Protein AF-A0A8J2JC62-F1 (afdb_monomer_lite)

Organism: NCBI:txid39272

pLDDT: mean 70.76, std 18.31, range [24.42, 96.38]

Secondary structure (DSSP, 8-state):
------HHHHHHHHHHHT--TTT--SS--TTS--SHHHHHHHHHTTHHHHTT---EE--EEEE-TTS-EEEETT-EEEEEEEE-TT---EEEEEEEEP-S---PPPEEE-HHHHHHH-GGGTT--PPPEEEEPP-----GGGHHHH--SEEE---TTS-EEEEETTEEEEE-----TTS-------EE--HHHHHHHHHHHHHHHHHHHHHHHHHHHHHHHHT-------------

Structure (mmCIF, N/CA/C/O backbone):
data_AF-A0A8J2JC62-F1
#
_entry.id   AF-A0A8J2JC62-F1
#
loop_
_atom_site.group_PDB
_atom_site.id
_atom_site.type_symbol
_atom_site.label_atom_id
_atom_site.label_alt_id
_atom_site.label_comp_id
_atom_site.label_asym_id
_atom_site.label_entity_id
_atom_site.label_seq_id
_atom_site.pdbx_PDB_ins_code
_atom_site.Cartn_x
_atom_site.Cartn_y
_atom_site.Cartn_z
_atom_site.occupancy
_atom_site.B_iso_or_equiv
_atom_site.auth_seq_id
_atom_site.auth_comp_id
_atom_site.auth_asym_id
_atom_site.auth_atom_id
_atom_site.pdbx_PDB_model_num
ATOM 1 N N . MET A 1 1 ? 18.300 14.508 -14.659 1.00 24.42 1 MET A N 1
ATOM 2 C CA . MET A 1 1 ? 18.958 15.819 -14.830 1.00 24.42 1 MET A CA 1
ATOM 3 C C . MET A 1 1 ? 18.229 16.799 -13.920 1.00 24.42 1 MET A C 1
ATOM 5 O O . MET A 1 1 ? 17.088 17.132 -14.204 1.00 24.42 1 MET A O 1
ATOM 9 N N . LEU A 1 2 ? 18.794 17.143 -12.758 1.00 28.56 2 LEU A N 1
ATOM 10 C CA . LEU A 1 2 ? 18.226 18.191 -11.903 1.00 28.56 2 LEU A CA 1
ATOM 11 C C . LEU A 1 2 ? 18.422 19.510 -12.647 1.00 28.56 2 LEU A C 1
ATOM 13 O O . LEU A 1 2 ? 19.548 19.998 -12.728 1.00 28.56 2 LEU A O 1
ATOM 17 N N . ILE A 1 3 ? 17.355 20.040 -13.243 1.00 28.67 3 ILE A N 1
ATOM 18 C CA . ILE A 1 3 ? 17.378 21.384 -13.815 1.00 28.67 3 ILE A CA 1
ATOM 19 C C . ILE A 1 3 ? 17.596 22.322 -12.628 1.00 28.67 3 ILE A C 1
ATOM 21 O O . ILE A 1 3 ? 16.696 22.536 -11.813 1.00 28.67 3 ILE A O 1
ATOM 25 N N . LYS A 1 4 ? 18.829 22.810 -12.469 1.00 38.38 4 LYS A N 1
ATOM 26 C CA . LYS A 1 4 ? 19.158 23.850 -11.498 1.00 38.38 4 LYS A CA 1
ATOM 27 C C . LYS A 1 4 ? 18.534 25.143 -12.012 1.00 38.38 4 LYS A C 1
ATOM 29 O O . LYS A 1 4 ? 19.183 25.889 -12.733 1.00 38.38 4 LYS A O 1
ATOM 34 N N . LEU A 1 5 ? 17.266 25.365 -11.674 1.00 53.53 5 LEU A N 1
ATOM 35 C CA . LEU A 1 5 ? 16.629 26.665 -11.856 1.00 53.53 5 LEU A CA 1
ATOM 36 C C . LEU A 1 5 ? 17.461 27.702 -11.101 1.00 53.53 5 LEU A C 1
ATOM 38 O O . LEU A 1 5 ? 17.801 27.504 -9.928 1.00 53.53 5 LEU A O 1
ATOM 42 N N . THR A 1 6 ? 17.798 28.785 -11.784 1.00 63.19 6 THR A N 1
ATOM 43 C CA . THR A 1 6 ? 18.489 29.929 -11.189 1.00 63.19 6 THR A CA 1
ATOM 44 C C . THR A 1 6 ? 17.604 30.582 -10.122 1.00 63.19 6 THR A C 1
ATOM 46 O O . THR A 1 6 ? 16.386 30.383 -10.093 1.00 63.19 6 THR A O 1
ATOM 49 N N . SER A 1 7 ? 18.195 31.351 -9.204 1.00 54.38 7 SER A N 1
ATOM 50 C CA . SER A 1 7 ? 17.446 31.993 -8.111 1.00 54.38 7 SER A CA 1
ATOM 51 C C . SER A 1 7 ? 16.284 32.860 -8.615 1.00 54.38 7 SER A C 1
ATOM 53 O O . SER A 1 7 ? 15.208 32.837 -8.018 1.00 54.38 7 SER A O 1
ATOM 55 N N . ASP A 1 8 ? 16.454 33.528 -9.757 1.00 59.59 8 ASP A N 1
ATOM 56 C CA . ASP A 1 8 ? 15.428 34.385 -10.362 1.00 59.59 8 ASP A CA 1
ATOM 57 C C . ASP A 1 8 ? 14.288 33.581 -11.000 1.00 59.59 8 ASP A C 1
ATOM 59 O O . ASP A 1 8 ? 13.113 33.944 -10.892 1.00 59.59 8 ASP A O 1
ATOM 63 N N . GLU A 1 9 ? 14.601 32.439 -11.616 1.00 60.88 9 GLU A N 1
ATOM 64 C CA . GLU A 1 9 ? 13.597 31.514 -12.152 1.00 60.88 9 GLU A CA 1
ATOM 65 C C . GLU A 1 9 ? 12.807 30.833 -11.029 1.00 60.88 9 GLU A C 1
ATOM 67 O O . GLU A 1 9 ? 11.589 30.639 -11.141 1.00 60.88 9 GLU A O 1
ATOM 72 N N . ARG A 1 10 ? 13.476 30.521 -9.910 1.00 59.72 10 ARG A N 1
ATOM 73 C CA . ARG A 1 10 ? 12.822 30.021 -8.693 1.00 59.72 10 ARG A CA 1
ATOM 74 C C . ARG A 1 10 ? 11.892 31.081 -8.116 1.00 59.72 10 ARG A C 1
ATOM 76 O O . ARG A 1 10 ? 10.741 30.758 -7.833 1.00 59.72 10 ARG A O 1
ATOM 83 N N . TRP A 1 11 ? 12.334 32.336 -8.027 1.00 51.47 11 TRP A N 1
ATOM 84 C CA . TRP A 1 11 ? 11.512 33.447 -7.541 1.00 51.47 11 TRP A CA 1
ATOM 85 C C . TRP A 1 11 ? 10.260 33.649 -8.405 1.00 51.47 11 TRP A C 1
ATOM 87 O O . TRP A 1 11 ? 9.143 33.587 -7.891 1.00 51.47 11 TRP A O 1
ATOM 97 N N . LYS A 1 12 ? 10.411 33.744 -9.736 1.00 65.69 12 LYS A N 1
ATOM 98 C CA . LYS A 1 12 ? 9.274 33.840 -10.675 1.00 65.69 12 LYS A CA 1
ATOM 99 C C . LYS A 1 12 ? 8.285 32.682 -10.527 1.00 65.69 12 LYS A C 1
ATOM 101 O O . LYS A 1 12 ? 7.074 32.895 -10.558 1.00 65.69 12 LYS A O 1
ATOM 106 N N . THR A 1 13 ? 8.783 31.460 -10.348 1.00 57.59 13 THR A N 1
ATOM 107 C CA . THR A 1 13 ? 7.938 30.264 -10.215 1.00 57.59 13 THR A CA 1
ATOM 108 C C . THR A 1 13 ? 7.159 30.258 -8.899 1.00 57.59 13 THR A C 1
ATOM 110 O O . THR A 1 13 ? 5.964 29.957 -8.892 1.00 57.59 13 THR A O 1
ATOM 113 N N . VAL A 1 14 ? 7.816 30.623 -7.797 1.00 55.59 14 VAL A N 1
ATOM 114 C CA . VAL A 1 14 ? 7.230 30.690 -6.450 1.00 55.59 14 VAL A CA 1
ATOM 115 C C . VAL A 1 14 ? 6.133 31.749 -6.388 1.00 55.59 14 VAL A C 1
ATOM 117 O O . VAL A 1 14 ? 5.036 31.458 -5.907 1.00 55.59 14 VAL A O 1
ATOM 120 N N . THR A 1 15 ? 6.384 32.937 -6.944 1.00 55.47 15 THR A N 1
ATOM 121 C CA . THR A 1 15 ? 5.417 34.042 -6.969 1.00 55.47 15 THR A CA 1
ATOM 122 C C . THR A 1 15 ? 4.223 33.736 -7.877 1.00 55.47 15 THR A C 1
ATOM 124 O O . THR A 1 15 ? 3.081 33.883 -7.444 1.00 55.47 15 THR A O 1
ATOM 127 N N . ASN A 1 16 ? 4.452 33.230 -9.096 1.00 63.72 16 ASN A N 1
ATOM 128 C CA . ASN A 1 16 ? 3.365 32.948 -10.044 1.00 63.72 16 ASN A CA 1
ATOM 129 C C . ASN A 1 16 ? 2.470 31.783 -9.608 1.00 63.72 16 ASN A C 1
ATOM 131 O O . ASN A 1 16 ? 1.264 31.806 -9.842 1.00 63.72 16 ASN A O 1
ATOM 135 N N . LYS A 1 17 ? 3.042 30.745 -8.984 1.00 60.69 17 LYS A N 1
ATOM 136 C CA . LYS A 1 17 ? 2.303 29.527 -8.607 1.00 60.69 17 LYS A CA 1
ATOM 137 C C . LYS A 1 17 ? 1.898 29.480 -7.129 1.00 60.69 17 LYS A C 1
ATOM 139 O O . LYS A 1 17 ? 1.333 28.467 -6.712 1.00 60.69 17 LYS A O 1
ATOM 144 N N . ARG A 1 18 ? 2.162 30.555 -6.367 1.00 57.84 18 ARG A N 1
ATOM 145 C CA . ARG A 1 18 ? 1.926 30.682 -4.913 1.00 57.84 18 ARG A CA 1
ATOM 146 C C . ARG A 1 18 ? 2.480 29.491 -4.122 1.00 57.84 18 ARG A C 1
ATOM 148 O O . ARG A 1 18 ? 1.777 28.868 -3.328 1.00 57.84 18 ARG A O 1
ATOM 155 N N . LEU A 1 19 ? 3.731 29.142 -4.400 1.00 60.34 19 LEU A N 1
ATOM 156 C CA . LEU A 1 19 ? 4.422 28.020 -3.763 1.00 60.34 19 LEU A CA 1
ATOM 157 C C . LEU A 1 19 ? 5.241 28.507 -2.565 1.00 60.34 19 LEU A C 1
ATOM 159 O O . LEU A 1 19 ? 5.526 29.694 -2.433 1.00 60.34 19 LEU A O 1
ATOM 163 N N . CYS A 1 20 ? 5.656 27.590 -1.698 1.00 60.94 20 CYS A N 1
ATOM 164 C CA . CYS A 1 20 ? 6.690 27.876 -0.708 1.00 60.94 20 CYS A CA 1
ATOM 165 C C . CYS A 1 20 ? 8.058 28.033 -1.397 1.00 60.94 20 CYS A C 1
ATOM 167 O O . CYS A 1 20 ? 8.426 27.215 -2.242 1.00 60.94 20 CYS A O 1
ATOM 169 N N . PHE A 1 21 ? 8.838 29.051 -1.012 1.00 51.88 21 PHE A N 1
ATOM 170 C CA . PHE A 1 21 ? 10.136 29.352 -1.632 1.00 51.88 21 PHE A CA 1
ATOM 171 C C . PHE A 1 21 ? 11.169 28.230 -1.445 1.00 51.88 21 PHE A C 1
ATOM 173 O O . PHE A 1 21 ? 11.993 27.987 -2.325 1.00 51.88 21 PHE A O 1
ATOM 180 N N . ASN A 1 22 ? 11.096 27.509 -0.321 1.00 49.47 22 ASN A N 1
ATOM 181 C CA . ASN A 1 22 ? 12.092 26.500 0.029 1.00 49.47 22 ASN A CA 1
ATOM 182 C C . ASN A 1 22 ? 11.742 25.095 -0.498 1.00 49.47 22 ASN A C 1
ATOM 184 O O . ASN A 1 22 ? 12.603 24.421 -1.057 1.00 49.47 22 ASN A O 1
ATOM 188 N N . CYS A 1 23 ? 10.481 24.656 -0.374 1.00 56.38 23 CYS A N 1
ATOM 189 C CA . CYS A 1 23 ? 10.058 23.299 -0.763 1.00 56.38 23 CYS A CA 1
ATOM 190 C C . CYS A 1 23 ? 9.256 23.216 -2.076 1.00 56.38 23 CYS A C 1
ATOM 192 O O . CYS A 1 23 ? 8.976 22.112 -2.534 1.00 56.38 23 CYS A O 1
ATOM 194 N N . LEU A 1 24 ? 8.900 24.351 -2.695 1.00 56.91 24 LEU A N 1
ATOM 195 C CA . LEU A 1 24 ? 8.150 24.439 -3.961 1.00 56.91 24 LEU A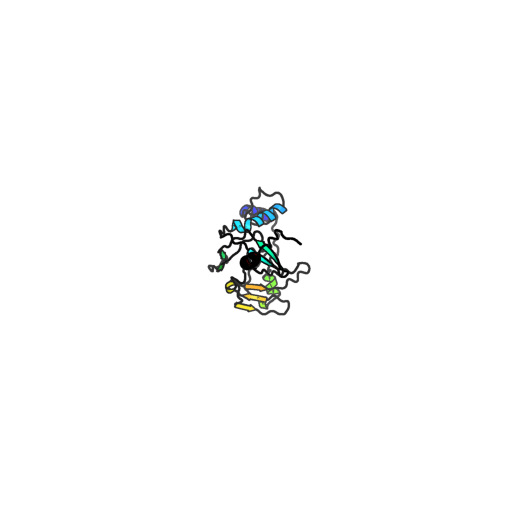 CA 1
ATOM 196 C C . LEU A 1 24 ? 6.775 23.733 -3.966 1.00 56.91 24 LEU A C 1
ATOM 198 O O . LEU A 1 24 ? 6.251 23.421 -5.032 1.00 56.91 24 LEU A O 1
ATOM 202 N N . GLN A 1 25 ? 6.161 23.525 -2.798 1.00 58.09 25 GLN A N 1
ATOM 203 C CA . GLN A 1 25 ? 4.812 22.955 -2.663 1.00 58.09 25 GLN A CA 1
ATOM 204 C C . GLN A 1 25 ? 3.750 24.038 -2.401 1.00 58.09 25 GLN A C 1
ATOM 206 O O . GLN A 1 25 ? 4.066 25.122 -1.898 1.00 58.09 25 GLN A O 1
ATOM 211 N N . ARG A 1 26 ? 2.487 23.753 -2.758 1.00 46.97 26 ARG A N 1
ATOM 212 C CA . ARG A 1 26 ? 1.311 24.589 -2.434 1.00 46.97 26 ARG A CA 1
ATOM 213 C C . ARG A 1 26 ? 0.866 24.318 -0.992 1.00 46.97 26 ARG A C 1
ATOM 215 O O . ARG A 1 26 ? 0.959 23.184 -0.544 1.00 46.97 26 ARG A O 1
ATOM 222 N N . GLY A 1 27 ? 0.337 25.333 -0.302 1.00 52.09 27 GLY A N 1
ATOM 223 C CA . GLY A 1 27 ? -0.344 25.148 0.992 1.00 52.09 27 GLY A CA 1
ATOM 224 C C . GLY A 1 27 ? 0.201 25.948 2.179 1.00 52.09 27 GLY A C 1
ATOM 225 O O . GLY A 1 27 ? -0.425 25.940 3.231 1.00 52.09 27 GLY A O 1
ATOM 226 N N . CYS A 1 28 ? 1.301 26.692 2.032 1.00 48.25 28 CYS A N 1
ATOM 227 C CA . CYS A 1 28 ? 1.856 27.508 3.121 1.00 48.25 28 CYS A CA 1
ATOM 228 C C . CYS A 1 28 ? 1.893 28.997 2.744 1.00 48.25 28 CYS A C 1
ATOM 230 O O . CYS A 1 28 ? 2.393 29.358 1.678 1.00 48.25 28 CYS A O 1
ATOM 232 N N . GLN A 1 29 ? 1.401 29.881 3.620 1.00 50.53 29 GLN A N 1
ATOM 233 C CA . GLN A 1 29 ? 1.632 31.324 3.493 1.00 50.53 29 GLN A CA 1
ATOM 234 C C . GLN A 1 29 ? 3.069 31.640 3.933 1.00 50.53 29 GLN A C 1
ATOM 236 O O . GLN A 1 29 ? 3.454 31.337 5.061 1.00 50.53 29 GLN A O 1
ATOM 241 N N . LEU A 1 30 ? 3.846 32.269 3.044 1.00 46.38 30 LEU A N 1
ATOM 242 C CA . LEU A 1 30 ? 5.255 32.652 3.248 1.00 46.38 30 LEU A CA 1
ATOM 243 C C . LEU A 1 30 ? 5.508 33.480 4.523 1.00 46.38 30 LEU A C 1
ATOM 245 O O . LEU A 1 30 ? 6.637 33.541 4.990 1.00 46.38 30 LEU A O 1
ATOM 249 N N . SER A 1 31 ? 4.475 34.102 5.095 1.00 47.69 31 SER A N 1
ATOM 250 C CA . SER A 1 31 ? 4.577 34.982 6.260 1.00 47.69 31 SER A CA 1
ATOM 251 C C . SER A 1 31 ? 4.630 34.275 7.619 1.00 47.69 31 SER A C 1
ATOM 253 O O . SER A 1 31 ? 4.825 34.958 8.620 1.00 47.69 31 SER A O 1
ATOM 255 N N . LYS A 1 32 ? 4.427 32.949 7.699 1.00 47.12 32 LYS A N 1
ATOM 256 C CA . LYS A 1 32 ? 4.170 32.270 8.988 1.00 47.12 32 LYS A CA 1
ATOM 257 C C . LYS A 1 32 ? 5.282 31.370 9.531 1.00 47.12 32 LYS A C 1
ATOM 259 O O . LYS A 1 32 ? 5.110 30.838 10.621 1.00 47.12 32 LYS A O 1
ATOM 264 N N . HIS A 1 33 ? 6.400 31.189 8.826 1.00 49.06 33 HIS A N 1
ATOM 265 C CA . HIS A 1 33 ? 7.435 30.246 9.267 1.00 49.06 33 HIS A CA 1
ATOM 266 C C . HIS A 1 33 ? 8.843 30.817 9.107 1.00 49.06 33 HIS A C 1
ATOM 268 O O . HIS A 1 33 ? 9.286 31.094 7.994 1.00 49.06 33 HIS A O 1
ATOM 274 N N . SER A 1 34 ? 9.551 30.934 10.230 1.00 46.78 34 SER A N 1
ATOM 275 C CA . SER A 1 34 ? 10.937 31.416 10.296 1.00 46.78 34 SER A CA 1
ATOM 276 C C . SER A 1 34 ? 11.957 30.273 10.418 1.00 46.78 34 SER A C 1
ATOM 278 O O . SER A 1 34 ? 13.155 30.517 10.307 1.00 46.78 34 SER A O 1
ATOM 280 N N . ASN A 1 35 ? 11.515 29.031 10.672 1.00 47.69 35 ASN A N 1
ATOM 281 C CA . ASN A 1 35 ? 12.393 27.910 11.025 1.00 47.69 35 ASN A CA 1
ATOM 282 C C . ASN A 1 35 ? 12.021 26.595 10.307 1.00 47.69 35 ASN A C 1
ATOM 284 O O . ASN A 1 35 ? 10.852 26.289 10.074 1.00 47.69 35 ASN A O 1
ATOM 288 N N . TRP A 1 36 ? 13.038 25.793 9.971 1.00 40.91 36 TRP A N 1
ATOM 289 C CA . TRP A 1 36 ? 12.928 24.576 9.162 1.00 40.91 36 TRP A CA 1
ATOM 290 C C . TRP A 1 36 ? 12.150 23.443 9.852 1.00 40.91 36 TRP A C 1
ATOM 292 O O . TRP A 1 36 ? 11.401 22.738 9.179 1.00 40.91 36 TRP A O 1
ATOM 302 N N . LYS A 1 37 ? 12.293 23.280 11.179 1.00 42.12 37 LYS A N 1
ATOM 303 C CA . LYS A 1 37 ? 11.639 22.188 11.931 1.00 42.12 37 LYS A CA 1
ATOM 304 C C . LYS A 1 37 ? 10.118 22.345 11.962 1.00 42.12 37 LYS A C 1
ATOM 306 O O . LYS A 1 37 ? 9.390 21.385 11.748 1.00 42.12 37 LYS A O 1
ATOM 311 N N . GLU A 1 38 ? 9.646 23.577 12.124 1.00 40.91 38 GLU A N 1
ATOM 312 C CA . GLU A 1 38 ? 8.214 23.900 12.170 1.00 40.91 38 GLU A CA 1
ATOM 313 C C . GLU A 1 38 ? 7.517 23.677 10.821 1.00 40.91 38 GLU A C 1
ATOM 315 O O . GLU A 1 38 ? 6.324 23.385 10.776 1.00 40.91 38 GLU A O 1
ATOM 320 N N . CYS A 1 39 ? 8.262 23.772 9.716 1.00 42.84 39 CYS A N 1
ATOM 321 C CA . CYS A 1 39 ? 7.743 23.525 8.373 1.00 42.84 39 CYS A CA 1
ATOM 322 C C . 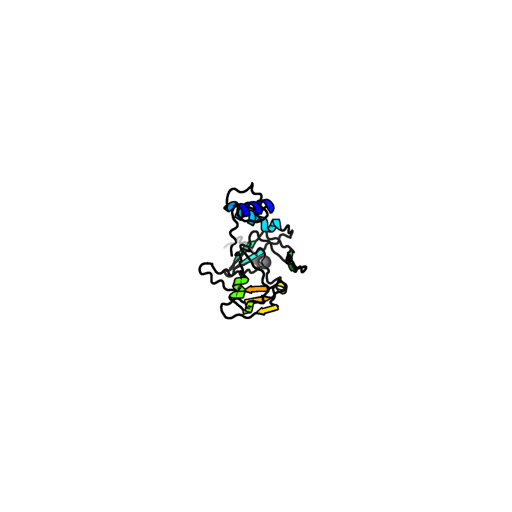CYS A 1 39 ? 7.497 22.026 8.111 1.00 42.84 39 CYS A C 1
ATOM 324 O O . CYS A 1 39 ? 6.563 21.673 7.393 1.00 42.84 39 CYS A O 1
ATOM 326 N N . VAL A 1 40 ? 8.295 21.141 8.722 1.00 44.56 40 VAL A N 1
ATOM 327 C CA . VAL A 1 40 ? 8.125 19.683 8.611 1.00 44.56 40 VAL A CA 1
ATOM 328 C C . VAL A 1 40 ? 6.954 19.215 9.478 1.00 44.56 40 VAL A C 1
ATOM 330 O O . VAL A 1 40 ? 6.052 18.553 8.970 1.00 44.56 40 VAL A O 1
ATOM 333 N N . ASP A 1 41 ? 6.907 19.629 10.747 1.00 39.56 41 ASP A N 1
ATOM 334 C CA . ASP A 1 41 ? 5.859 19.195 11.683 1.00 39.56 41 ASP A CA 1
ATOM 335 C C . ASP A 1 41 ? 4.480 19.802 11.364 1.00 39.56 41 ASP A C 1
ATOM 337 O O . ASP A 1 41 ? 3.450 19.140 11.516 1.00 39.56 41 ASP A O 1
ATOM 341 N N . GLY A 1 42 ? 4.444 21.047 10.873 1.00 38.22 42 GLY A N 1
ATOM 342 C CA . GLY A 1 42 ? 3.209 21.730 10.482 1.00 38.22 42 GLY A CA 1
ATOM 343 C C . GLY A 1 42 ? 2.536 21.129 9.243 1.00 38.22 42 GLY A C 1
ATOM 344 O O . GLY A 1 42 ? 1.312 21.036 9.206 1.00 38.22 42 GLY A O 1
ATOM 345 N N . CYS A 1 43 ? 3.314 20.664 8.257 1.00 40.25 43 CYS A N 1
ATOM 346 C CA . CYS A 1 43 ? 2.768 19.971 7.082 1.00 40.25 43 CYS A CA 1
ATOM 347 C C . CYS A 1 43 ? 2.239 18.566 7.417 1.00 40.25 43 CYS A C 1
ATOM 349 O O . CYS A 1 43 ? 1.259 18.135 6.817 1.00 40.25 43 CYS A O 1
ATOM 351 N N . LEU A 1 44 ? 2.849 17.864 8.381 1.00 37.94 44 LEU A N 1
ATOM 352 C CA . LEU A 1 44 ? 2.454 16.502 8.766 1.00 37.94 44 LEU A CA 1
ATOM 353 C C . LEU A 1 44 ? 1.136 16.459 9.550 1.00 37.94 44 LEU A C 1
ATOM 355 O O . LEU A 1 44 ? 0.311 15.579 9.317 1.00 37.94 44 LEU A O 1
ATOM 359 N N . LYS A 1 45 ? 0.887 17.432 10.439 1.00 32.88 45 LYS A N 1
ATOM 360 C CA . LYS A 1 45 ? -0.365 17.497 11.223 1.00 32.88 45 LYS A CA 1
ATOM 361 C C . LYS A 1 45 ? -1.628 17.673 10.377 1.00 32.88 45 LYS A C 1
ATOM 363 O O . LYS A 1 45 ? -2.730 17.471 10.879 1.00 32.88 45 LYS A O 1
ATOM 368 N N . MET A 1 46 ? -1.484 18.055 9.114 1.00 33.38 46 MET A N 1
ATOM 369 C CA . MET A 1 46 ? -2.608 18.358 8.244 1.00 33.38 46 MET A CA 1
ATOM 370 C C . MET A 1 46 ? -3.212 17.107 7.579 1.00 33.38 46 MET A C 1
ATOM 372 O O . MET A 1 46 ? -4.355 17.170 7.152 1.00 33.38 46 MET A O 1
ATOM 376 N N . GLU A 1 47 ? -2.527 15.964 7.489 1.00 42.94 47 GLU A N 1
ATOM 377 C CA . GLU A 1 47 ? -2.880 14.894 6.528 1.00 42.94 47 GLU A CA 1
ATOM 378 C C . GLU A 1 47 ? -4.306 14.301 6.680 1.00 42.94 47 GLU A C 1
ATOM 380 O O . GLU A 1 47 ? -4.972 14.094 5.667 1.00 42.94 47 GLU A O 1
ATOM 385 N N . VAL A 1 48 ? -4.843 14.120 7.897 1.00 41.47 48 VAL A N 1
ATOM 386 C CA . VAL A 1 48 ? -6.221 13.596 8.091 1.00 41.47 48 VAL A CA 1
ATOM 387 C C . VAL A 1 48 ? -7.289 14.697 8.003 1.00 41.47 48 VAL A C 1
ATOM 389 O O . VAL A 1 48 ? -8.333 14.495 7.386 1.00 41.47 48 VAL A O 1
ATOM 392 N N . GLN A 1 49 ? -7.027 15.890 8.555 1.00 41.31 49 GLN A N 1
ATOM 393 C CA . GLN A 1 49 ? -7.961 17.026 8.476 1.00 41.31 49 GLN A CA 1
ATOM 394 C C . GLN A 1 49 ? -8.042 17.626 7.060 1.00 41.31 49 GLN A C 1
ATOM 396 O O . GLN A 1 49 ? -9.088 18.139 6.671 1.00 41.31 49 GLN A O 1
ATOM 401 N N . THR A 1 50 ? -6.973 17.529 6.262 1.00 49.28 50 THR A N 1
ATOM 402 C CA . THR A 1 50 ? -6.895 18.111 4.905 1.00 49.28 50 THR A CA 1
ATOM 403 C C . THR A 1 50 ? -7.749 17.357 3.890 1.00 49.28 50 THR A C 1
ATOM 405 O O . THR A 1 50 ? -8.210 17.960 2.926 1.00 49.28 50 THR A O 1
ATOM 408 N N . LEU A 1 51 ? -7.997 16.059 4.102 1.00 62.38 51 LEU A N 1
ATOM 409 C CA . LEU A 1 51 ? -8.878 15.271 3.234 1.00 62.38 51 LEU A CA 1
ATOM 410 C C . LEU A 1 51 ? -10.367 15.446 3.578 1.00 62.38 51 LEU A C 1
ATOM 412 O O . LEU A 1 51 ? -11.215 14.987 2.818 1.00 62.38 51 LEU A O 1
ATOM 416 N N . GLY A 1 52 ? -10.696 16.096 4.704 1.00 64.81 52 GLY A N 1
ATOM 417 C CA . GLY A 1 52 ? -12.079 16.359 5.116 1.00 64.81 52 GLY A CA 1
ATOM 418 C C . GLY A 1 52 ? -12.920 15.099 5.354 1.00 64.81 52 GLY A C 1
ATOM 419 O O . GLY A 1 52 ? -14.146 15.170 5.321 1.00 64.81 52 GLY A O 1
ATOM 420 N N . LEU A 1 53 ? -12.281 13.942 5.561 1.00 73.19 53 LEU A N 1
ATOM 421 C CA . LEU A 1 53 ? -12.974 12.667 5.724 1.00 73.19 53 LEU A CA 1
ATOM 422 C C . LEU A 1 53 ? -13.612 12.592 7.112 1.00 73.19 53 LEU A C 1
ATOM 424 O O . LEU A 1 53 ? -12.933 12.686 8.134 1.00 73.19 53 LEU A O 1
ATOM 428 N N . THR A 1 54 ? -14.926 12.395 7.141 1.00 77.69 54 THR A N 1
ATOM 429 C CA . THR A 1 54 ? -15.695 12.171 8.366 1.00 77.69 54 THR A CA 1
ATOM 430 C C . THR A 1 54 ? -15.980 10.686 8.529 1.00 77.69 54 THR A C 1
ATOM 432 O O . THR A 1 54 ? -16.444 10.040 7.591 1.00 77.69 54 THR A O 1
ATOM 435 N N . GLY A 1 55 ? -15.733 10.151 9.721 1.00 83.69 55 GLY A N 1
ATOM 436 C CA . GLY A 1 55 ? -15.926 8.736 10.024 1.00 83.69 55 GLY A CA 1
ATOM 437 C C . GLY A 1 55 ? -16.364 8.501 11.455 1.00 83.69 55 GLY A C 1
ATOM 438 O O . GLY A 1 55 ? -16.427 9.426 12.267 1.00 83.69 55 GLY A O 1
ATOM 439 N N . ARG A 1 56 ? -16.657 7.240 11.761 1.00 89.44 56 ARG A N 1
ATOM 440 C CA . ARG A 1 56 ? -16.988 6.807 13.118 1.00 89.44 56 ARG A CA 1
ATOM 441 C C . ARG A 1 56 ? -15.697 6.570 13.896 1.00 89.44 56 ARG A C 1
ATOM 443 O O . ARG A 1 56 ? -14.778 5.964 13.359 1.00 89.44 56 ARG A O 1
ATOM 450 N N . LEU A 1 57 ? -15.653 6.994 15.160 1.00 88.69 57 LEU A N 1
ATOM 451 C CA . LEU A 1 57 ? -14.574 6.611 16.072 1.00 88.69 57 LEU A CA 1
ATOM 452 C C . LEU A 1 57 ? -14.534 5.086 16.210 1.00 88.69 57 LEU A C 1
ATOM 454 O O . LEU A 1 57 ? -15.513 4.477 16.650 1.00 88.69 57 LEU A O 1
ATOM 458 N N . ASP A 1 58 ? -13.411 4.502 15.814 1.00 87.38 58 ASP A N 1
ATOM 459 C CA . ASP A 1 58 ? -13.194 3.063 15.751 1.00 87.38 58 ASP A CA 1
ATOM 460 C C . ASP A 1 58 ? -11.720 2.755 16.069 1.00 87.38 58 ASP A C 1
ATOM 462 O O . ASP A 1 58 ? -10.872 2.716 15.168 1.00 87.38 58 ASP A O 1
ATOM 466 N N . PRO A 1 59 ? -11.383 2.628 17.367 1.00 87.75 59 PRO A N 1
ATOM 467 C CA . PRO A 1 59 ? -10.019 2.394 17.820 1.00 87.75 59 PRO A CA 1
ATOM 468 C C . PRO A 1 59 ? -9.377 1.169 17.164 1.00 87.75 59 PRO A C 1
ATOM 470 O O . PRO A 1 59 ? -9.928 0.071 17.207 1.00 87.75 59 PRO A O 1
ATOM 473 N N . LEU A 1 60 ? -8.162 1.329 16.635 1.00 85.69 60 LEU A N 1
ATOM 474 C CA . LEU A 1 60 ? -7.430 0.244 15.979 1.00 85.69 60 LEU A CA 1
ATOM 475 C C . LEU A 1 60 ? -6.255 -0.231 16.838 1.00 85.69 60 LEU A C 1
ATOM 477 O O . LEU A 1 60 ? -5.439 0.573 17.281 1.00 85.69 60 LEU A O 1
ATOM 481 N N . ASN A 1 61 ? -6.120 -1.543 17.032 1.00 83.94 61 ASN A N 1
ATOM 482 C CA . ASN A 1 61 ? -4.952 -2.140 17.677 1.00 83.94 61 ASN A CA 1
ATOM 483 C C . ASN A 1 61 ? -4.059 -2.812 16.633 1.00 83.94 61 ASN A C 1
ATOM 485 O O . ASN A 1 61 ? -4.449 -3.787 15.991 1.00 83.94 61 ASN A O 1
ATOM 489 N N . ILE A 1 62 ? -2.839 -2.303 16.492 1.00 82.50 62 ILE A N 1
ATOM 490 C CA . ILE A 1 62 ? -1.837 -2.850 15.580 1.00 82.50 62 ILE A CA 1
ATOM 491 C C . ILE A 1 62 ? -0.858 -3.691 16.385 1.00 82.50 62 ILE A C 1
ATOM 493 O O . ILE A 1 62 ? -0.292 -3.201 17.360 1.00 82.50 62 ILE A O 1
ATOM 497 N N . GLN A 1 63 ? -0.631 -4.932 15.963 1.00 80.00 63 GLN A N 1
ATOM 498 C CA . GLN A 1 63 ? 0.376 -5.814 16.543 1.00 80.00 63 GLN A CA 1
ATOM 499 C C . GLN A 1 63 ? 1.530 -6.047 15.564 1.00 80.00 63 GLN A C 1
ATOM 501 O O . GLN A 1 63 ? 1.321 -6.357 14.390 1.00 80.00 63 GLN A O 1
ATOM 506 N N . TRP A 1 64 ? 2.752 -5.921 16.076 1.00 75.06 64 TRP A N 1
ATOM 507 C CA . TRP A 1 64 ? 3.989 -6.244 15.372 1.00 75.06 64 TRP A CA 1
ATOM 508 C C . TRP A 1 64 ? 4.407 -7.698 15.623 1.00 75.06 64 TRP A C 1
ATOM 510 O O . TRP A 1 64 ? 3.942 -8.349 16.561 1.00 75.06 64 TRP A O 1
ATOM 520 N N . THR A 1 65 ? 5.331 -8.215 14.810 1.00 75.38 65 THR A N 1
ATOM 521 C CA . THR A 1 65 ? 5.792 -9.619 14.855 1.00 75.38 65 THR A CA 1
ATOM 522 C C . THR A 1 65 ? 6.420 -10.035 16.189 1.00 75.38 65 THR A C 1
ATOM 524 O O . THR A 1 65 ? 6.429 -11.214 16.523 1.00 75.38 65 THR A O 1
ATOM 527 N N . ASN A 1 66 ? 6.900 -9.080 16.989 1.00 79.50 66 ASN A N 1
ATOM 528 C CA . ASN A 1 66 ? 7.423 -9.305 18.339 1.00 79.50 66 ASN A CA 1
ATOM 529 C C . ASN A 1 66 ? 6.357 -9.156 19.444 1.00 79.50 66 ASN A C 1
ATOM 531 O O . ASN A 1 66 ? 6.699 -8.985 20.611 1.00 79.50 66 ASN A O 1
ATOM 535 N N . SER A 1 67 ? 5.072 -9.186 19.082 1.00 77.31 67 SER A N 1
ATOM 536 C CA . SER A 1 67 ? 3.927 -8.985 19.980 1.00 77.31 67 SER A CA 1
ATOM 537 C C . SER A 1 67 ? 3.831 -7.606 20.640 1.00 77.31 67 SER A C 1
ATOM 539 O O . SER A 1 67 ? 2.982 -7.408 21.509 1.00 77.31 67 SER A O 1
ATOM 541 N N . GLN A 1 68 ? 4.633 -6.623 20.214 1.00 76.75 68 GLN A N 1
ATOM 542 C CA . GLN A 1 68 ? 4.392 -5.234 20.599 1.00 76.75 68 GLN A CA 1
ATOM 543 C C . GLN A 1 68 ? 3.096 -4.751 19.958 1.00 76.75 68 GLN A C 1
ATOM 545 O O . GLN A 1 68 ? 2.878 -4.946 18.761 1.00 76.75 68 GLN A O 1
ATOM 550 N N . THR A 1 69 ? 2.244 -4.108 20.754 1.00 79.88 69 THR A N 1
ATOM 551 C CA . THR A 1 69 ? 0.970 -3.567 20.280 1.00 79.88 69 THR A CA 1
ATOM 552 C C . THR A 1 69 ? 0.925 -2.059 20.422 1.00 79.88 69 THR A C 1
ATOM 554 O O . THR A 1 69 ? 1.231 -1.547 21.496 1.00 79.88 69 THR A O 1
ATOM 557 N N . ASN A 1 70 ? 0.468 -1.377 19.376 1.00 81.75 70 ASN A N 1
ATOM 558 C CA . ASN A 1 70 ? 0.180 0.051 19.375 1.00 81.75 70 ASN A CA 1
ATOM 559 C C . ASN A 1 70 ? -1.330 0.258 19.229 1.00 81.75 70 ASN A C 1
ATOM 561 O O . ASN A 1 70 ? -1.934 -0.233 18.274 1.00 81.75 70 ASN A O 1
ATOM 565 N N . SER A 1 71 ? -1.925 0.993 20.165 1.00 84.62 71 SER A N 1
ATOM 566 C CA . SER A 1 71 ? -3.349 1.332 20.148 1.00 84.62 71 SER A CA 1
ATOM 567 C C . SER A 1 71 ? -3.555 2.722 19.552 1.00 84.62 71 SER A C 1
ATOM 569 O O . SER A 1 71 ? -3.066 3.720 20.080 1.00 84.62 71 SER A O 1
ATOM 571 N N . LEU A 1 72 ? -4.291 2.790 18.449 1.00 84.62 72 LEU A N 1
ATOM 572 C CA . LEU A 1 72 ? -4.717 4.013 17.781 1.00 84.62 72 LEU A CA 1
ATOM 573 C C . LEU A 1 72 ? -6.128 4.371 18.259 1.00 84.62 72 LEU A C 1
ATOM 575 O O . LEU A 1 72 ? -7.116 4.128 17.569 1.00 84.62 72 LEU A O 1
ATOM 579 N N . ASN A 1 73 ? -6.219 4.929 19.466 1.00 86.62 73 ASN A N 1
ATOM 580 C CA . ASN A 1 73 ? -7.500 5.197 20.135 1.00 86.62 73 ASN A CA 1
ATOM 581 C C . ASN A 1 73 ? -8.364 6.250 19.427 1.00 86.62 73 ASN A C 1
ATOM 583 O O . ASN A 1 73 ? -9.582 6.231 19.558 1.00 86.62 73 ASN A O 1
ATOM 587 N N . GLU A 1 74 ? -7.734 7.158 18.684 1.00 87.12 74 GLU A N 1
ATOM 588 C CA . GLU A 1 74 ? -8.398 8.227 17.927 1.00 87.12 74 GLU A CA 1
ATOM 589 C C . GLU A 1 74 ? -8.637 7.847 16.458 1.00 87.12 74 GLU A C 1
ATOM 591 O O . GLU A 1 74 ? -8.989 8.700 15.643 1.00 87.12 74 GLU A O 1
ATOM 596 N N . SER A 1 75 ? -8.408 6.580 16.093 1.00 88.00 75 SER A N 1
ATOM 597 C CA . SER A 1 75 ? -8.640 6.122 14.727 1.00 88.00 75 SER A CA 1
ATOM 598 C C . SER A 1 75 ? -10.120 6.245 14.372 1.00 88.00 75 SER A C 1
ATOM 600 O O . SER A 1 75 ? -11.005 5.885 15.149 1.00 88.00 75 SER A O 1
ATOM 602 N N . LEU A 1 76 ? -10.383 6.792 13.191 1.00 89.00 76 LEU A N 1
ATOM 603 C CA . LEU A 1 76 ? -11.707 6.857 12.598 1.00 89.00 76 LEU A CA 1
ATOM 604 C C . LEU A 1 76 ? -11.789 5.818 11.489 1.00 89.00 76 LEU A C 1
ATOM 606 O O . LEU A 1 76 ? -10.898 5.755 10.641 1.00 89.00 76 LEU A O 1
ATOM 610 N N . ASN A 1 77 ? -12.882 5.069 11.460 1.00 90.19 77 ASN A N 1
ATOM 611 C CA . ASN A 1 77 ? -13.249 4.246 10.322 1.00 90.19 77 ASN A CA 1
ATOM 612 C C . ASN A 1 77 ? -13.999 5.115 9.311 1.00 90.19 77 ASN A C 1
ATOM 614 O O . ASN A 1 77 ? -15.061 5.678 9.613 1.00 90.19 77 ASN A O 1
ATOM 618 N N . VAL A 1 78 ? -13.411 5.262 8.127 1.00 88.81 78 VAL A N 1
ATOM 619 C CA . VAL A 1 78 ? -13.941 6.056 7.021 1.00 88.81 78 VAL A CA 1
ATOM 620 C C . VAL A 1 78 ? -14.118 5.182 5.785 1.00 88.81 78 VAL A C 1
ATOM 622 O O . VAL A 1 78 ? -13.399 4.210 5.557 1.00 88.81 78 VAL A O 1
ATOM 625 N N . SER A 1 79 ? -15.075 5.563 4.945 1.00 85.06 79 SER A N 1
ATOM 626 C CA . SER A 1 79 ? -15.117 5.114 3.553 1.00 85.06 79 SER A CA 1
ATOM 627 C C . SER A 1 79 ? -14.470 6.184 2.690 1.00 85.06 79 SER A C 1
ATOM 629 O O . SER A 1 79 ? -14.707 7.375 2.894 1.00 85.06 79 SER A O 1
ATOM 631 N N . SER A 1 80 ? -13.640 5.769 1.740 1.00 85.00 80 SER A N 1
ATOM 632 C CA . SER A 1 80 ? -12.935 6.694 0.858 1.00 85.00 80 SER A CA 1
ATOM 633 C C . SER A 1 80 ? -12.949 6.192 -0.576 1.00 85.00 80 SER A C 1
ATOM 635 O O . SER A 1 80 ? -13.231 5.026 -0.849 1.00 85.00 80 SER A O 1
ATOM 637 N N . LYS A 1 81 ? -12.650 7.089 -1.507 1.00 87.06 81 LYS A N 1
ATOM 638 C CA . LYS A 1 81 ? -12.483 6.761 -2.917 1.00 87.06 81 LYS A CA 1
ATOM 639 C C . LYS A 1 81 ? -11.121 7.243 -3.370 1.00 87.06 81 LYS A C 1
ATOM 641 O O . LYS A 1 81 ? -10.724 8.362 -3.051 1.00 87.06 81 LYS A O 1
ATOM 646 N N . ILE A 1 82 ? -10.420 6.402 -4.116 1.00 87.56 82 ILE A N 1
ATOM 647 C CA . ILE A 1 82 ? -9.165 6.766 -4.764 1.00 87.56 82 ILE A CA 1
ATOM 648 C C . ILE A 1 82 ? -9.362 6.725 -6.270 1.00 87.56 82 ILE A C 1
ATOM 650 O O . ILE A 1 82 ? -10.080 5.881 -6.797 1.00 87.56 82 ILE A O 1
ATOM 654 N N . ALA A 1 83 ? -8.727 7.655 -6.957 1.00 84.56 83 ALA A N 1
ATOM 655 C CA . ALA A 1 83 ? -8.702 7.701 -8.403 1.00 84.56 83 ALA A CA 1
ATOM 656 C C . ALA A 1 83 ? -7.348 8.242 -8.828 1.00 84.56 83 ALA A C 1
ATOM 658 O O . ALA A 1 83 ? -6.690 8.988 -8.094 1.00 84.56 83 ALA A O 1
ATOM 659 N N . GLU A 1 84 ? -6.936 7.865 -10.023 1.00 77.38 84 GLU A N 1
ATOM 660 C CA . GLU A 1 84 ? -5.833 8.534 -10.675 1.00 77.38 84 GLU A CA 1
ATOM 661 C C . GLU A 1 84 ? -6.349 9.827 -11.317 1.00 77.38 84 GLU A C 1
ATOM 663 O O . GLU A 1 84 ? -7.425 9.848 -11.899 1.00 77.38 84 GLU A O 1
ATOM 668 N N . ASN A 1 85 ? -5.583 10.918 -11.237 1.00 65.12 85 ASN A N 1
ATOM 669 C CA . ASN A 1 85 ? -6.023 12.237 -11.722 1.00 65.12 85 ASN A CA 1
ATOM 670 C C . ASN A 1 85 ? -6.423 12.270 -13.213 1.00 65.12 85 ASN A C 1
ATOM 672 O O . ASN A 1 85 ? -7.089 13.207 -13.642 1.00 65.12 85 ASN A O 1
ATOM 676 N N . GLU A 1 86 ? -5.962 11.300 -14.002 1.00 61.38 86 GLU A N 1
ATOM 677 C CA . GLU A 1 86 ? -6.134 11.241 -15.458 1.00 61.38 86 GLU A CA 1
ATOM 678 C C . GLU A 1 86 ? -7.159 10.188 -15.899 1.00 61.38 86 GLU A C 1
ATOM 680 O O . GLU A 1 86 ? -7.549 10.178 -17.065 1.00 61.38 86 GLU A O 1
ATOM 685 N N . THR A 1 87 ? -7.610 9.313 -14.995 1.00 64.44 87 THR A N 1
ATOM 686 C CA . THR A 1 87 ? -8.592 8.274 -15.314 1.00 64.44 87 THR A CA 1
ATOM 687 C C . THR A 1 87 ? -9.934 8.599 -14.672 1.00 64.44 87 THR A C 1
ATOM 689 O O . THR A 1 87 ? -10.025 9.225 -13.620 1.00 64.44 87 THR A O 1
ATOM 692 N N . SER A 1 88 ? -11.017 8.180 -15.325 1.00 69.19 88 SER A N 1
ATOM 693 C CA . SER A 1 88 ? -12.358 8.248 -14.732 1.00 69.19 88 SER A CA 1
ATOM 694 C C . SER A 1 88 ? -12.654 7.057 -13.817 1.00 69.19 88 SER A C 1
ATOM 696 O O . SER A 1 88 ? -13.750 6.975 -13.268 1.00 69.19 88 SER A O 1
ATOM 698 N N . GLU A 1 89 ? -11.714 6.116 -13.679 1.00 83.19 89 GLU A N 1
ATOM 699 C CA . GLU A 1 89 ? -11.904 4.939 -12.841 1.00 83.19 89 GLU A CA 1
ATOM 700 C C . GLU A 1 89 ? -11.684 5.312 -11.374 1.00 83.19 89 GLU A C 1
ATOM 702 O O . GLU A 1 89 ? -10.644 5.842 -10.980 1.00 83.19 89 GLU A O 1
ATOM 707 N N . VAL A 1 90 ? -12.709 5.047 -10.571 1.00 88.44 90 VAL A N 1
ATOM 708 C CA . VAL A 1 90 ? -12.734 5.351 -9.146 1.00 88.44 90 VAL A CA 1
ATOM 709 C C . VAL A 1 90 ? -12.812 4.036 -8.387 1.00 88.44 90 VAL A C 1
ATOM 711 O O . VAL A 1 90 ? -13.710 3.230 -8.622 1.00 88.44 90 VAL A O 1
ATOM 714 N N . PHE A 1 91 ? -11.889 3.838 -7.453 1.00 89.38 91 PHE A N 1
ATOM 715 C CA . PHE A 1 91 ? -11.817 2.651 -6.613 1.00 89.38 91 PHE A CA 1
ATOM 716 C C . PHE A 1 91 ? -12.305 2.991 -5.211 1.00 89.38 91 PHE A C 1
ATOM 718 O O . PHE A 1 91 ? -11.800 3.910 -4.562 1.00 89.38 91 PHE A O 1
ATOM 725 N N . GLU A 1 92 ? -13.300 2.248 -4.745 1.00 90.62 92 GLU A N 1
ATOM 726 C CA . GLU A 1 92 ? -13.853 2.425 -3.408 1.00 90.62 92 GLU A CA 1
ATOM 727 C C . GLU A 1 92 ? -13.028 1.628 -2.400 1.00 90.62 92 GLU A C 1
ATOM 729 O O . GLU A 1 92 ? -12.807 0.427 -2.559 1.00 90.62 92 GLU A O 1
ATOM 734 N N . LEU A 1 93 ? -12.568 2.318 -1.360 1.00 89.19 93 LEU A N 1
ATOM 735 C CA . LEU A 1 93 ? -11.893 1.722 -0.222 1.00 89.19 93 LEU A CA 1
ATOM 736 C C . LEU A 1 93 ? -12.847 1.732 0.966 1.00 89.19 93 LEU A C 1
ATOM 738 O O . LEU A 1 93 ? -13.321 2.787 1.404 1.00 89.19 93 LEU A O 1
ATOM 742 N N . VAL A 1 94 ? -13.101 0.541 1.487 1.00 85.50 94 VAL A N 1
ATOM 743 C CA . VAL A 1 94 ? -13.910 0.323 2.687 1.00 85.50 94 VAL A CA 1
ATOM 744 C C . VAL A 1 94 ? -13.001 0.031 3.874 1.00 85.50 94 VAL A C 1
ATOM 746 O O . VAL A 1 94 ? -11.868 -0.417 3.691 1.00 85.50 94 VAL A O 1
ATOM 749 N N . ASN A 1 95 ? -13.515 0.268 5.084 1.00 86.50 95 ASN A N 1
ATOM 750 C CA . ASN A 1 95 ? -12.818 -0.022 6.337 1.00 86.50 95 ASN A CA 1
ATOM 751 C C . ASN A 1 95 ? -11.458 0.693 6.475 1.00 86.50 95 ASN A C 1
ATOM 753 O O . ASN A 1 95 ? -10.476 0.132 6.958 1.00 86.50 95 ASN A O 1
ATOM 757 N N . VAL A 1 96 ? -11.379 1.944 6.013 1.00 88.94 96 VAL A N 1
ATOM 758 C CA . VAL A 1 96 ? -10.133 2.709 6.057 1.00 88.94 96 VAL A CA 1
ATOM 759 C C . VAL A 1 96 ? -9.982 3.322 7.442 1.00 88.94 96 VAL A C 1
ATOM 761 O O . VAL A 1 96 ? -10.798 4.139 7.856 1.00 88.94 96 VAL A O 1
ATOM 764 N N . HIS A 1 97 ? -8.912 2.960 8.142 1.00 89.75 97 HIS A N 1
ATOM 765 C CA . HIS A 1 97 ? -8.585 3.532 9.444 1.00 89.75 97 HIS A CA 1
ATOM 766 C C . HIS A 1 97 ? -7.677 4.751 9.309 1.00 89.75 97 HIS A C 1
ATOM 768 O O . HIS A 1 97 ? -6.642 4.707 8.637 1.00 89.75 97 HIS A O 1
ATOM 774 N N . THR A 1 98 ? -8.033 5.840 9.988 1.00 87.75 98 THR A N 1
ATOM 775 C CA . THR A 1 98 ? -7.165 7.017 10.080 1.00 87.75 98 THR A CA 1
ATOM 776 C C . THR A 1 98 ? -6.063 6.815 11.117 1.00 87.75 98 THR A C 1
ATOM 778 O O . THR A 1 98 ? -6.227 6.120 12.125 1.00 87.75 98 THR A O 1
ATOM 781 N N . MET A 1 99 ? -4.924 7.459 10.874 1.00 84.25 99 MET A N 1
ATOM 782 C CA . MET A 1 99 ? -3.807 7.545 11.806 1.00 84.25 99 MET A CA 1
ATOM 783 C C . MET A 1 99 ? -3.133 8.907 11.647 1.00 84.25 99 MET A C 1
ATOM 785 O O . MET A 1 99 ? -3.034 9.428 10.538 1.00 84.25 99 MET A O 1
ATOM 789 N N . SER A 1 100 ? -2.658 9.479 12.753 1.00 78.25 100 SER A N 1
ATOM 790 C CA . SER A 1 100 ? -2.027 10.804 12.769 1.00 78.25 100 SER A CA 1
ATOM 791 C C . SER A 1 100 ? -0.731 10.869 11.960 1.00 78.25 100 SER A C 1
ATOM 793 O O . SER A 1 100 ? -0.435 11.904 11.373 1.00 78.25 100 SER A O 1
ATOM 795 N N . ASN A 1 101 ? 0.043 9.781 11.919 1.00 78.75 101 ASN A N 1
ATOM 796 C CA . ASN A 1 101 ? 1.247 9.689 11.103 1.00 78.75 101 ASN A CA 1
ATOM 797 C C . ASN A 1 101 ? 1.568 8.234 10.733 1.00 78.75 101 ASN A C 1
ATOM 799 O O . ASN A 1 101 ? 1.909 7.423 11.589 1.00 78.75 101 ASN A O 1
ATOM 803 N N . LEU A 1 102 ? 1.515 7.928 9.438 1.00 78.94 102 LEU A N 1
ATOM 804 C CA . LEU A 1 102 ? 1.852 6.615 8.874 1.00 78.94 102 LEU A CA 1
ATOM 805 C C . LEU A 1 102 ? 3.368 6.390 8.740 1.00 78.94 102 LEU A C 1
ATOM 807 O O . LEU A 1 102 ? 3.808 5.256 8.599 1.00 78.94 102 LEU A O 1
ATOM 811 N N . ASN A 1 103 ? 4.157 7.470 8.788 1.00 78.25 103 ASN A N 1
ATOM 812 C CA . ASN A 1 103 ? 5.620 7.495 8.733 1.00 78.25 103 ASN A CA 1
ATOM 813 C C . ASN A 1 103 ? 6.247 6.557 7.679 1.00 78.25 103 ASN A C 1
ATOM 815 O O . ASN A 1 103 ? 7.225 5.857 7.945 1.00 78.25 103 ASN A O 1
ATOM 819 N N . LEU A 1 104 ? 5.669 6.532 6.473 1.00 81.06 104 LEU A N 1
ATOM 820 C CA . LEU A 1 104 ? 6.153 5.687 5.383 1.00 81.06 104 LEU A CA 1
ATOM 821 C C . LEU A 1 104 ? 7.385 6.286 4.703 1.00 81.06 104 LEU A C 1
ATOM 823 O O . LEU A 1 104 ? 7.479 7.509 4.543 1.00 81.06 104 LEU A O 1
ATOM 827 N N . PRO A 1 105 ? 8.318 5.434 4.245 1.00 78.94 105 PRO A N 1
ATOM 828 C CA . PRO A 1 105 ? 9.508 5.893 3.558 1.00 78.94 105 PRO A CA 1
ATOM 829 C C . PRO A 1 105 ? 9.148 6.563 2.233 1.00 78.94 105 PRO A C 1
ATOM 831 O O . PRO A 1 105 ? 8.353 6.053 1.440 1.00 78.94 105 PRO A O 1
ATOM 834 N N . ILE A 1 106 ? 9.806 7.691 1.975 1.00 80.06 106 ILE A N 1
ATOM 835 C CA . ILE A 1 106 ? 9.729 8.403 0.701 1.00 80.06 106 ILE A CA 1
ATOM 836 C C . ILE A 1 106 ? 10.217 7.496 -0.434 1.00 80.06 106 ILE A C 1
ATOM 838 O O . ILE A 1 106 ? 11.293 6.901 -0.346 1.00 80.06 106 ILE A O 1
ATOM 842 N N . GLN A 1 107 ? 9.450 7.459 -1.520 1.00 80.56 107 GLN A N 1
ATOM 843 C CA . GLN A 1 107 ? 9.705 6.659 -2.709 1.00 80.56 107 GLN A CA 1
ATOM 844 C C . GLN A 1 107 ? 10.190 7.531 -3.869 1.00 80.56 107 GLN A C 1
ATOM 846 O O . GLN A 1 107 ? 9.774 8.677 -4.055 1.00 80.56 107 GLN A O 1
ATOM 851 N N . THR A 1 108 ? 11.114 7.003 -4.667 1.00 80.81 108 THR A N 1
ATOM 852 C CA . THR A 1 108 ? 11.598 7.646 -5.895 1.00 80.81 108 THR A CA 1
ATOM 853 C C . THR A 1 108 ? 11.847 6.574 -6.939 1.00 80.81 108 THR A C 1
ATOM 855 O O . THR A 1 108 ? 12.539 5.599 -6.670 1.00 80.81 108 THR A O 1
ATOM 858 N N . VAL A 1 109 ? 11.288 6.773 -8.129 1.00 82.88 109 VAL A N 1
ATOM 859 C CA . VAL A 1 109 ? 11.390 5.853 -9.262 1.00 82.88 109 VAL A CA 1
ATOM 860 C C . VAL A 1 109 ? 11.827 6.658 -10.476 1.00 82.88 109 VAL A C 1
ATOM 862 O O . VAL A 1 109 ? 11.066 7.458 -11.023 1.00 82.88 109 VAL A O 1
ATOM 865 N N . ASN A 1 110 ? 13.071 6.440 -10.900 1.00 86.69 110 ASN A N 1
ATOM 866 C CA . ASN A 1 110 ? 13.593 6.989 -12.144 1.00 86.69 110 ASN A CA 1
ATOM 867 C C . ASN A 1 110 ? 13.278 6.019 -13.288 1.00 86.69 110 ASN A C 1
ATOM 869 O O . ASN A 1 110 ? 14.035 5.084 -13.539 1.00 86.69 110 ASN A O 1
ATOM 873 N N . VAL A 1 111 ? 12.159 6.250 -13.977 1.00 87.69 111 VAL A N 1
ATOM 874 C CA . VAL A 1 111 ? 11.664 5.369 -15.051 1.00 87.69 111 VAL A CA 1
ATOM 875 C C . VAL A 1 111 ? 12.656 5.266 -16.211 1.00 87.69 111 VAL A C 1
ATOM 877 O O . VAL A 1 111 ? 12.845 4.182 -16.753 1.00 87.69 111 VAL A O 1
ATOM 880 N N . SER A 1 112 ? 13.343 6.357 -16.567 1.00 88.81 112 SER A N 1
ATOM 881 C CA . SER A 1 112 ? 14.360 6.327 -17.627 1.00 88.81 112 SER A CA 1
ATOM 882 C C . SER A 1 112 ? 15.509 5.387 -17.270 1.00 88.81 112 SER A C 1
ATOM 884 O O . SER A 1 112 ? 15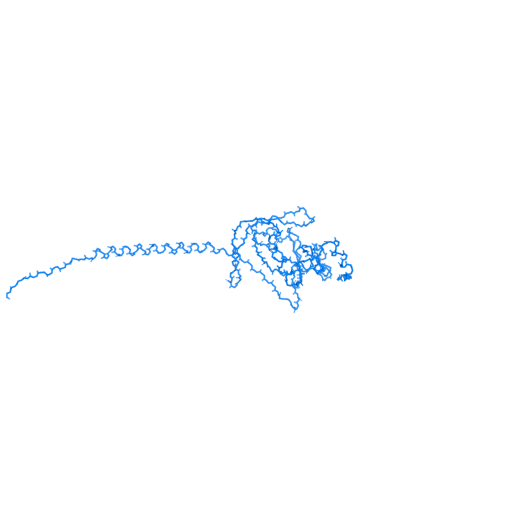.900 4.566 -18.093 1.00 88.81 112 SER A O 1
ATOM 886 N N . ASN A 1 113 ? 16.011 5.469 -16.033 1.00 87.38 113 ASN A N 1
ATOM 887 C CA . ASN A 1 113 ? 17.058 4.572 -15.553 1.00 87.38 113 ASN A CA 1
ATOM 888 C C . ASN A 1 113 ? 16.555 3.126 -15.433 1.00 87.38 113 ASN A C 1
ATOM 890 O O . ASN A 1 113 ? 17.233 2.217 -15.901 1.00 87.38 113 ASN A O 1
ATOM 894 N N . LEU A 1 114 ? 15.346 2.926 -14.897 1.00 88.06 114 LEU A N 1
ATOM 895 C CA . LEU A 1 114 ? 14.705 1.614 -14.786 1.00 88.06 114 LEU A CA 1
ATOM 896 C C . LEU A 1 114 ? 14.654 0.910 -16.149 1.00 88.06 114 LEU A C 1
ATOM 898 O O . LEU A 1 114 ? 15.143 -0.208 -16.270 1.00 88.06 114 LEU A O 1
ATOM 902 N N . ARG A 1 115 ? 14.135 1.589 -17.180 1.00 89.50 115 ARG A N 1
ATOM 903 C CA . ARG A 1 115 ? 13.995 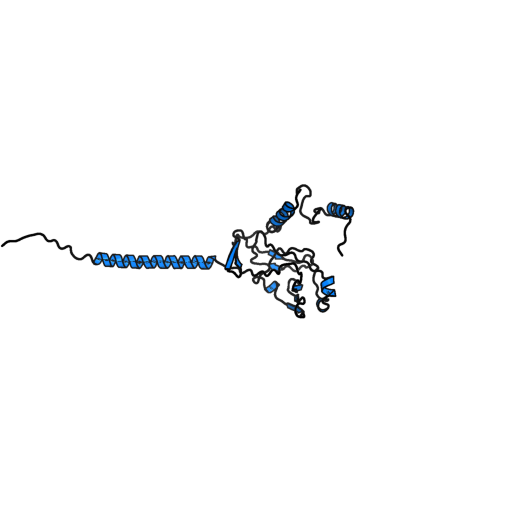1.036 -18.536 1.00 89.50 115 ARG A CA 1
ATOM 904 C C . ARG A 1 115 ? 15.337 0.834 -19.243 1.00 89.50 115 ARG A C 1
ATOM 906 O O . ARG A 1 115 ? 15.472 -0.115 -20.006 1.00 89.50 115 ARG A O 1
ATOM 913 N N . SER A 1 116 ? 16.326 1.703 -19.000 1.00 90.69 116 SER A N 1
ATOM 914 C CA . SER A 1 116 ? 17.663 1.548 -19.592 1.00 90.69 116 SER A CA 1
ATOM 915 C C . SER A 1 116 ? 18.467 0.414 -18.959 1.00 90.69 116 SER A C 1
ATOM 917 O O . SER A 1 116 ? 19.260 -0.225 -19.640 1.00 90.69 116 SER A O 1
ATOM 919 N N . THR A 1 117 ? 18.288 0.178 -17.656 1.00 90.38 117 THR A N 1
ATOM 920 C CA . THR A 1 117 ? 19.008 -0.868 -16.919 1.00 90.38 117 THR A CA 1
ATOM 921 C C . THR A 1 117 ? 18.333 -2.226 -17.086 1.00 90.38 117 THR A C 1
ATOM 923 O O . THR A 1 117 ? 19.018 -3.234 -17.222 1.00 90.38 117 THR A O 1
ATOM 926 N N . TRP A 1 118 ? 17.000 -2.253 -17.119 1.00 91.56 118 TRP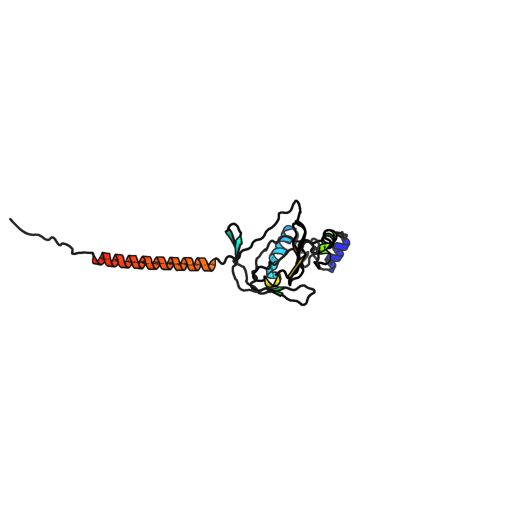 A N 1
ATOM 927 C CA . TRP A 1 118 ? 16.200 -3.472 -17.176 1.00 91.56 118 TRP A CA 1
ATOM 928 C C . TRP A 1 118 ? 15.307 -3.442 -18.414 1.00 91.56 118 TRP A C 1
ATOM 930 O O . TRP A 1 118 ? 14.163 -2.989 -18.381 1.00 91.56 118 TRP A O 1
ATOM 940 N N . THR A 1 119 ? 15.845 -3.923 -19.534 1.00 91.81 119 THR A N 1
ATOM 941 C CA . THR A 1 119 ? 15.187 -3.848 -20.849 1.00 91.81 119 THR A CA 1
ATOM 942 C C . THR A 1 119 ? 13.869 -4.620 -20.910 1.00 91.81 119 THR A C 1
ATOM 944 O O . THR A 1 119 ? 12.961 -4.204 -21.629 1.00 91.81 119 THR A O 1
ATOM 947 N N . TYR A 1 120 ? 13.709 -5.678 -20.108 1.00 93.06 120 TYR A N 1
ATOM 948 C CA . TYR A 1 120 ? 12.442 -6.408 -19.974 1.00 93.06 120 TYR A CA 1
ATOM 949 C C . TYR A 1 120 ? 11.320 -5.567 -19.333 1.00 93.06 120 TYR A C 1
ATOM 951 O O . TYR A 1 120 ? 10.150 -5.908 -19.469 1.00 93.06 120 TYR A O 1
ATOM 959 N N . LEU A 1 121 ? 11.649 -4.434 -18.696 1.00 92.50 121 LEU A N 1
ATOM 960 C CA . LEU A 1 121 ? 10.683 -3.469 -18.156 1.00 92.50 121 LEU A CA 1
ATOM 961 C C . LEU A 1 121 ? 10.400 -2.288 -19.099 1.00 92.50 121 LEU A C 1
ATOM 963 O O . LEU A 1 121 ? 9.675 -1.362 -18.732 1.00 92.50 121 LEU A O 1
ATOM 967 N N . SER A 1 122 ? 10.963 -2.283 -20.311 1.00 90.31 122 SER A N 1
ATOM 968 C CA . SER A 1 122 ? 10.829 -1.172 -21.269 1.00 90.31 122 SER A CA 1
ATOM 969 C C . SER A 1 122 ? 9.375 -0.839 -21.623 1.00 90.31 122 SER A C 1
ATOM 971 O O . SER A 1 122 ? 9.037 0.339 -21.745 1.00 90.31 122 SER A O 1
ATOM 973 N N . ASN A 1 123 ? 8.517 -1.858 -21.704 1.00 88.69 123 ASN A N 1
ATOM 974 C CA . ASN A 1 123 ? 7.102 -1.734 -22.063 1.00 88.69 123 ASN A CA 1
ATOM 975 C C . ASN A 1 123 ? 6.170 -1.520 -20.858 1.00 88.69 123 ASN A C 1
ATOM 977 O O . ASN A 1 123 ? 4.956 -1.446 -21.031 1.00 88.69 123 ASN A O 1
ATOM 981 N N . VAL A 1 124 ? 6.708 -1.423 -19.638 1.00 90.88 124 VAL A N 1
ATOM 982 C CA . VAL A 1 124 ? 5.887 -1.222 -18.439 1.00 90.88 124 VAL A CA 1
ATOM 983 C C . VAL A 1 124 ? 5.536 0.249 -18.300 1.00 90.88 124 VAL A C 1
ATOM 985 O O . VAL A 1 124 ? 6.419 1.114 -18.216 1.00 90.88 124 VAL A O 1
ATOM 988 N N . ASP A 1 125 ? 4.240 0.534 -18.249 1.00 90.31 125 ASP A N 1
ATOM 989 C CA . ASP A 1 125 ? 3.718 1.881 -18.054 1.00 90.31 125 ASP A CA 1
ATOM 990 C C . ASP A 1 125 ? 3.722 2.261 -16.567 1.00 90.31 125 ASP A C 1
ATOM 992 O O . ASP A 1 125 ? 2.720 2.164 -15.861 1.00 90.31 125 ASP A O 1
ATOM 996 N N . VAL A 1 126 ? 4.906 2.620 -16.068 1.00 86.25 126 VAL A N 1
ATOM 997 C CA . VAL A 1 126 ? 5.103 3.105 -14.697 1.00 86.25 126 VAL A CA 1
ATOM 998 C C . VAL A 1 126 ? 5.284 4.612 -14.717 1.00 86.25 126 VAL A C 1
ATOM 1000 O O . VAL A 1 126 ? 6.121 5.138 -15.457 1.00 86.25 126 VAL A O 1
ATOM 1003 N N . LYS A 1 127 ? 4.565 5.307 -13.835 1.00 84.31 127 LYS A N 1
ATOM 1004 C CA . LYS A 1 127 ? 4.728 6.748 -13.643 1.00 84.31 127 LYS A CA 1
ATOM 1005 C C . LYS A 1 127 ? 5.991 7.063 -12.829 1.00 84.31 127 LYS A C 1
ATOM 1007 O O . LYS A 1 127 ? 6.290 6.371 -11.853 1.00 84.31 127 LYS A O 1
ATOM 1012 N N . PRO A 1 128 ? 6.754 8.109 -13.195 1.00 85.56 128 PRO A N 1
ATOM 1013 C CA . PRO A 1 128 ? 7.914 8.520 -12.418 1.00 85.56 128 PRO A CA 1
ATOM 1014 C C . PRO A 1 128 ? 7.491 9.052 -11.049 1.00 85.56 128 PRO A C 1
ATOM 1016 O O . PRO A 1 128 ? 6.557 9.842 -10.932 1.00 85.56 128 PRO A O 1
ATOM 1019 N N . LEU A 1 129 ? 8.235 8.661 -10.015 1.00 83.62 129 LEU A N 1
ATOM 1020 C CA . LEU A 1 129 ? 8.069 9.172 -8.656 1.00 83.62 129 LEU A CA 1
ATOM 1021 C C . LEU A 1 129 ? 9.315 9.960 -8.264 1.00 83.62 129 LEU A C 1
ATOM 1023 O O . LEU A 1 129 ? 10.432 9.472 -8.427 1.00 83.62 129 LEU A O 1
ATOM 1027 N N . VAL A 1 130 ? 9.134 11.161 -7.716 1.00 85.56 130 VAL A N 1
ATOM 1028 C CA . VAL A 1 130 ? 10.236 12.020 -7.261 1.00 85.56 130 VAL A CA 1
ATOM 1029 C C . VAL A 1 130 ? 9.947 12.472 -5.841 1.00 85.56 130 VAL A C 1
ATOM 1031 O O . VAL A 1 130 ? 9.098 13.332 -5.628 1.00 85.56 130 VAL A O 1
ATOM 1034 N N . GLY A 1 131 ? 10.638 11.879 -4.867 1.00 81.56 131 GLY A N 1
ATOM 1035 C CA . GLY A 1 131 ? 10.445 12.223 -3.460 1.00 81.56 131 GLY A CA 1
ATOM 1036 C C . GLY A 1 131 ? 8.999 12.050 -2.975 1.00 81.56 131 GLY A C 1
ATOM 1037 O O . GLY A 1 131 ? 8.553 12.807 -2.117 1.00 81.56 131 GLY A O 1
ATOM 1038 N N . ALA A 1 132 ? 8.257 11.089 -3.531 1.00 80.69 132 ALA A N 1
ATOM 1039 C CA . ALA A 1 132 ? 6.847 10.887 -3.227 1.00 80.69 132 ALA A CA 1
ATOM 1040 C C . ALA A 1 132 ? 6.683 10.211 -1.858 1.00 80.69 132 ALA A C 1
ATOM 1042 O O . ALA A 1 132 ? 7.199 9.115 -1.640 1.00 80.69 132 ALA A O 1
ATOM 1043 N N . LYS A 1 133 ? 5.964 10.851 -0.933 1.00 84.25 133 LYS A N 1
ATOM 1044 C CA . LYS A 1 133 ? 5.614 10.268 0.368 1.00 84.25 133 LYS A CA 1
ATOM 1045 C C . LYS A 1 133 ? 4.262 9.549 0.253 1.00 84.25 133 LYS A C 1
ATOM 1047 O O . LYS A 1 133 ? 3.286 10.195 -0.129 1.00 84.25 133 LYS A O 1
ATOM 1052 N N . PRO A 1 134 ? 4.174 8.242 0.550 1.00 85.56 134 PRO A N 1
ATOM 1053 C CA . PRO A 1 134 ? 2.889 7.554 0.588 1.00 85.56 134 PRO A CA 1
ATOM 1054 C C . PRO A 1 134 ? 2.080 7.958 1.832 1.00 85.56 134 PRO A C 1
ATOM 1056 O O . PRO A 1 134 ? 2.642 8.103 2.918 1.00 85.56 134 PRO A O 1
ATOM 1059 N N . HIS A 1 135 ? 0.760 8.106 1.673 1.00 85.50 135 HIS A N 1
ATOM 1060 C CA . HIS A 1 135 ? -0.167 8.507 2.750 1.00 85.50 135 HIS A CA 1
ATOM 1061 C C . HIS A 1 135 ? -1.266 7.476 3.029 1.00 85.50 135 HIS A C 1
ATOM 1063 O O . HIS A 1 135 ? -2.047 7.648 3.959 1.00 85.50 135 HIS A O 1
ATOM 1069 N N . ILE A 1 136 ? -1.329 6.407 2.235 1.00 86.94 136 ILE A N 1
ATOM 1070 C CA . ILE A 1 136 ? -2.316 5.341 2.374 1.00 86.94 136 ILE A CA 1
ATOM 1071 C C . ILE A 1 136 ? -1.618 3.986 2.280 1.00 86.94 136 ILE A C 1
ATOM 1073 O O . ILE A 1 136 ? -0.744 3.791 1.434 1.00 86.94 136 ILE A O 1
ATOM 1077 N N . LEU A 1 137 ? -2.001 3.062 3.160 1.00 88.44 137 LEU A N 1
ATOM 1078 C CA . LEU A 1 137 ? -1.683 1.642 3.040 1.00 88.44 137 LEU A CA 1
ATOM 1079 C C . LEU A 1 137 ? -2.962 0.912 2.651 1.00 88.44 137 LEU A C 1
ATOM 1081 O O . LEU A 1 137 ? -3.975 1.044 3.332 1.00 88.44 137 LEU A O 1
ATOM 1085 N N . ILE A 1 138 ? -2.903 0.148 1.564 1.00 89.75 138 ILE A N 1
ATOM 1086 C CA . ILE A 1 138 ? -4.013 -0.694 1.124 1.00 89.75 138 ILE A CA 1
ATOM 1087 C C . ILE A 1 138 ? -3.709 -2.113 1.588 1.00 89.75 138 ILE A C 1
ATOM 1089 O O . ILE A 1 138 ? -2.704 -2.705 1.190 1.00 89.75 138 ILE A O 1
ATOM 1093 N N . GLY A 1 139 ? -4.548 -2.607 2.493 1.00 86.50 139 GLY A N 1
ATOM 1094 C CA . GLY A 1 139 ? -4.400 -3.911 3.115 1.00 86.50 139 GLY A CA 1
ATOM 1095 C C . GLY A 1 139 ? -5.084 -5.035 2.342 1.00 86.50 139 GLY A C 1
ATOM 1096 O O . GLY A 1 139 ? -5.617 -4.867 1.245 1.00 86.50 139 GLY A O 1
ATOM 1097 N N . GLN A 1 140 ? -5.065 -6.216 2.960 1.00 85.62 140 GLN A N 1
ATOM 1098 C CA . GLN A 1 140 ? -5.694 -7.433 2.438 1.00 85.62 140 GLN A CA 1
ATOM 1099 C C . GLN A 1 140 ? -7.229 -7.363 2.421 1.00 85.62 140 GLN A C 1
ATOM 1101 O O . GLN A 1 140 ? -7.871 -8.026 1.614 1.00 85.62 140 GLN A O 1
ATOM 1106 N N . ASP A 1 141 ? -7.827 -6.522 3.259 1.00 84.88 141 ASP A N 1
ATOM 1107 C CA . ASP A 1 141 ? -9.259 -6.206 3.220 1.00 84.88 141 ASP A CA 1
ATOM 1108 C C . ASP A 1 141 ? -9.706 -5.647 1.857 1.00 84.88 141 ASP A C 1
ATOM 1110 O O . ASP A 1 141 ? -10.822 -5.886 1.400 1.00 84.88 141 ASP A O 1
ATOM 1114 N N . ASN A 1 142 ? -8.790 -4.988 1.153 1.00 89.44 142 ASN A N 1
ATOM 1115 C CA . ASN A 1 142 ? -8.975 -4.425 -0.176 1.00 89.44 142 ASN A CA 1
ATOM 1116 C C . ASN A 1 142 ? -8.176 -5.202 -1.248 1.00 89.44 142 ASN A C 1
ATOM 1118 O O . ASN A 1 142 ? -7.856 -4.666 -2.314 1.00 89.44 142 ASN A O 1
ATOM 1122 N N . TYR A 1 143 ? -7.870 -6.488 -1.000 1.00 91.56 143 TYR A N 1
ATOM 1123 C CA . TYR A 1 143 ? -7.002 -7.309 -1.860 1.00 91.56 143 TYR A CA 1
ATOM 1124 C C . TYR A 1 143 ? -7.453 -7.357 -3.324 1.00 91.56 143 TYR A C 1
ATOM 1126 O O . TYR A 1 143 ? -6.634 -7.340 -4.233 1.00 91.56 143 TYR A O 1
ATOM 1134 N N . HIS A 1 144 ? -8.759 -7.346 -3.582 1.00 92.62 144 HIS A N 1
ATOM 1135 C CA . HIS A 1 144 ? -9.332 -7.375 -4.930 1.00 92.62 144 HIS A CA 1
ATOM 1136 C C . HIS A 1 144 ? -8.922 -6.188 -5.829 1.00 92.62 144 HIS A C 1
ATOM 1138 O O . HIS A 1 144 ? -9.049 -6.291 -7.055 1.00 92.62 144 HIS A O 1
ATOM 1144 N N . TRP A 1 145 ? -8.426 -5.084 -5.255 1.00 92.06 145 TRP A N 1
ATOM 1145 C CA . TRP A 1 145 ? -7.824 -3.964 -5.990 1.00 92.06 145 TRP A CA 1
ATOM 1146 C C . TRP A 1 145 ? -6.333 -4.179 -6.281 1.00 92.06 145 TRP A C 1
ATOM 1148 O O . TRP A 1 145 ? -5.861 -3.850 -7.370 1.00 92.06 145 TRP A O 1
ATOM 1158 N N . ILE A 1 146 ? -5.609 -4.772 -5.330 1.00 92.31 146 ILE A N 1
ATOM 1159 C CA . ILE A 1 146 ? -4.148 -4.961 -5.369 1.00 92.31 146 ILE A CA 1
ATOM 1160 C C . ILE A 1 146 ? -3.716 -6.363 -5.825 1.00 92.31 146 ILE A C 1
ATOM 1162 O O . ILE A 1 146 ? -2.523 -6.651 -5.888 1.00 92.31 146 ILE A O 1
ATOM 1166 N N . ALA A 1 147 ? -4.670 -7.234 -6.152 1.00 94.75 147 ALA A N 1
ATOM 1167 C CA . ALA A 1 147 ? -4.407 -8.584 -6.623 1.00 94.75 147 ALA A CA 1
ATOM 1168 C C . ALA A 1 147 ? -3.575 -8.552 -7.921 1.00 94.75 147 ALA A C 1
ATOM 1170 O O . ALA A 1 147 ? -3.947 -7.831 -8.860 1.00 94.75 147 ALA A O 1
ATOM 1171 N N . PRO A 1 148 ? -2.481 -9.334 -8.005 1.00 95.75 148 PRO A N 1
ATOM 1172 C CA . PRO A 1 148 ? -1.700 -9.471 -9.228 1.00 95.75 148 PRO A CA 1
ATOM 1173 C C . PRO A 1 148 ? -2.559 -9.976 -10.391 1.00 95.75 148 PRO A C 1
ATOM 1175 O O . PRO A 1 148 ? -3.292 -10.955 -10.260 1.00 95.75 148 PRO A O 1
ATOM 1178 N N . ARG A 1 149 ? -2.460 -9.306 -11.538 1.00 96.38 149 ARG A N 1
ATOM 1179 C CA . ARG A 1 149 ? -3.131 -9.677 -12.797 1.00 96.38 149 ARG A CA 1
ATOM 1180 C C . ARG A 1 149 ? -2.152 -10.106 -13.876 1.00 96.38 149 ARG A C 1
ATOM 1182 O O . ARG A 1 149 ? -2.484 -10.924 -14.722 1.00 96.38 149 ARG A O 1
ATOM 1189 N N . GLU A 1 150 ? -0.968 -9.519 -13.843 1.00 96.00 150 GLU A N 1
ATOM 1190 C CA . GLU A 1 150 ? 0.128 -9.788 -14.759 1.00 96.00 150 GLU A CA 1
ATOM 1191 C C . GLU A 1 150 ? 1.423 -9.592 -13.977 1.00 96.00 150 GLU A C 1
ATOM 1193 O O . GLU A 1 150 ? 1.521 -8.663 -13.171 1.00 96.00 150 GLU A O 1
ATOM 1198 N N . ILE A 1 151 ? 2.390 -10.477 -14.185 1.00 95.12 151 ILE A N 1
ATOM 1199 C CA . ILE A 1 151 ? 3.703 -10.412 -13.549 1.00 95.12 151 ILE A CA 1
ATOM 1200 C C . ILE A 1 151 ? 4.734 -10.532 -14.661 1.00 95.12 151 ILE A C 1
ATOM 1202 O O . ILE A 1 151 ? 4.674 -11.463 -15.462 1.00 95.12 151 ILE A O 1
ATOM 1206 N N . ILE A 1 152 ? 5.676 -9.595 -14.702 1.00 94.12 152 ILE A N 1
ATOM 1207 C CA . ILE A 1 152 ? 6.844 -9.692 -15.574 1.00 94.12 152 ILE A CA 1
ATOM 1208 C C . ILE A 1 152 ? 7.972 -10.280 -14.743 1.00 94.12 152 ILE A C 1
ATOM 1210 O O . ILE A 1 152 ? 8.472 -9.634 -13.817 1.00 94.12 152 ILE A O 1
ATOM 1214 N N . GLU A 1 153 ? 8.332 -11.520 -15.065 1.00 88.44 153 GLU A N 1
ATOM 1215 C CA . GLU A 1 153 ? 9.394 -12.253 -14.386 1.00 88.44 153 GLU A CA 1
ATOM 1216 C C . GLU A 1 153 ? 10.725 -11.503 -14.457 1.00 88.44 153 GLU A C 1
ATOM 1218 O O . GLU A 1 153 ? 11.044 -10.830 -15.442 1.00 88.44 153 GLU A O 1
ATOM 1223 N N . SER A 1 154 ? 11.517 -11.637 -13.396 1.00 87.50 154 SER A N 1
ATOM 1224 C CA . SER A 1 154 ? 12.828 -11.016 -13.296 1.00 87.50 154 SER A CA 1
ATOM 1225 C C . SER A 1 154 ? 13.897 -12.053 -12.967 1.00 87.50 154 SER A C 1
ATOM 1227 O O . SER A 1 154 ? 13.626 -13.034 -12.267 1.00 87.50 154 SER A O 1
ATOM 1229 N N . PRO A 1 155 ? 15.152 -11.808 -13.371 1.00 87.38 155 PRO A N 1
ATOM 1230 C CA . PRO A 1 155 ? 16.288 -12.489 -12.773 1.00 87.38 155 PRO A CA 1
ATOM 1231 C C . PRO A 1 155 ? 16.324 -12.291 -11.244 1.00 87.38 155 PRO A C 1
ATOM 1233 O O . PRO A 1 155 ? 15.741 -11.329 -10.723 1.00 87.38 155 PRO A O 1
ATOM 1236 N N . PRO A 1 156 ? 17.048 -13.147 -10.505 1.00 85.56 156 PRO A N 1
ATOM 1237 C CA . PRO A 1 156 ? 17.315 -12.918 -9.090 1.00 85.56 156 PRO A CA 1
ATOM 1238 C C . PRO A 1 156 ? 17.925 -11.531 -8.855 1.00 85.56 156 PRO A C 1
ATOM 1240 O O . PRO A 1 156 ? 18.776 -11.092 -9.628 1.00 85.56 156 PRO A O 1
ATOM 1243 N N . ASN A 1 157 ? 17.521 -10.862 -7.770 1.00 81.44 157 ASN A N 1
ATOM 1244 C CA . ASN A 1 157 ? 18.014 -9.533 -7.373 1.00 81.44 157 ASN A CA 1
ATOM 1245 C C . ASN A 1 157 ? 17.711 -8.386 -8.360 1.00 81.44 157 ASN A C 1
ATOM 1247 O O . ASN A 1 157 ? 18.274 -7.297 -8.240 1.00 81.44 157 ASN A O 1
ATOM 1251 N N . ALA A 1 158 ? 16.818 -8.618 -9.320 1.00 86.31 158 ALA A N 1
ATOM 1252 C CA . ALA A 1 158 ? 16.348 -7.629 -10.277 1.00 86.31 158 ALA A CA 1
ATOM 1253 C C . ALA A 1 158 ? 14.917 -7.168 -9.929 1.00 86.31 158 ALA A C 1
ATOM 1255 O O . ALA A 1 158 ? 14.216 -7.845 -9.173 1.00 86.31 158 ALA A O 1
ATOM 1256 N N . PRO A 1 159 ? 14.465 -6.008 -10.432 1.00 89.38 159 PRO A N 1
ATOM 1257 C CA . PRO A 1 159 ? 13.112 -5.535 -10.193 1.00 89.38 159 PRO A CA 1
ATOM 1258 C C . PRO A 1 159 ? 12.060 -6.396 -10.902 1.00 89.38 159 PRO A C 1
ATOM 1260 O O . PRO A 1 159 ? 12.206 -6.726 -12.078 1.00 89.38 159 PRO A O 1
ATOM 1263 N N . VAL A 1 160 ? 10.960 -6.674 -10.209 1.00 91.62 160 VAL A N 1
ATOM 1264 C CA . VAL A 1 160 ? 9.758 -7.331 -10.740 1.00 91.62 160 VAL A CA 1
ATOM 1265 C C . VAL A 1 160 ? 8.687 -6.274 -10.974 1.00 91.62 160 VAL A C 1
ATOM 1267 O O . VAL A 1 160 ? 8.508 -5.381 -10.143 1.00 91.62 160 VAL A O 1
ATOM 1270 N N . ALA A 1 161 ? 7.946 -6.383 -12.075 1.00 93.31 161 ALA A N 1
ATOM 1271 C CA . ALA A 1 161 ? 6.759 -5.566 -12.304 1.00 93.31 161 ALA A CA 1
ATOM 1272 C C . ALA A 1 161 ? 5.488 -6.399 -12.141 1.00 93.31 161 ALA A C 1
ATOM 1274 O O . ALA A 1 161 ? 5.373 -7.477 -12.722 1.00 93.31 161 ALA A O 1
ATOM 1275 N N . THR A 1 162 ? 4.525 -5.861 -11.398 1.00 94.75 162 THR A N 1
ATOM 1276 C CA . THR A 1 162 ? 3.223 -6.492 -11.167 1.00 94.75 162 THR A CA 1
ATOM 1277 C C . THR A 1 162 ? 2.115 -5.533 -11.565 1.00 94.75 162 THR A C 1
ATOM 1279 O O . THR A 1 162 ? 2.053 -4.407 -11.073 1.00 94.75 162 THR A O 1
ATOM 1282 N N . LYS A 1 163 ? 1.207 -5.971 -12.433 1.00 95.25 163 LYS A N 1
ATOM 1283 C CA . LYS A 1 163 ? 0.009 -5.217 -12.800 1.00 95.25 163 LYS A CA 1
ATOM 1284 C C . LYS A 1 163 ? -1.124 -5.540 -11.841 1.00 95.25 163 LYS A C 1
ATOM 1286 O O . LYS A 1 163 ? -1.423 -6.709 -11.604 1.00 95.25 163 LYS A O 1
ATOM 1291 N N . THR A 1 164 ? -1.794 -4.510 -11.346 1.00 94.19 164 THR A N 1
ATOM 1292 C CA . THR A 1 164 ? -3.002 -4.613 -10.511 1.00 94.19 164 THR A CA 1
ATOM 1293 C C . THR A 1 164 ? -4.146 -3.824 -11.153 1.00 94.19 164 THR A C 1
ATOM 1295 O O . THR A 1 164 ? -3.973 -3.264 -12.238 1.00 94.19 164 THR A O 1
ATOM 1298 N N . LYS A 1 165 ? -5.323 -3.751 -10.510 1.00 92.00 165 LYS A N 1
ATOM 1299 C CA . LYS A 1 165 ? -6.378 -2.826 -10.970 1.00 92.00 165 LYS A CA 1
ATOM 1300 C C . LYS A 1 165 ? -5.970 -1.359 -10.807 1.00 92.00 165 LYS A C 1
ATOM 1302 O O . LYS A 1 165 ? -6.415 -0.530 -11.581 1.00 92.00 165 LYS A O 1
ATOM 1307 N N . LEU A 1 166 ? -5.102 -1.060 -9.840 1.00 90.00 166 LEU A N 1
ATOM 1308 C CA . LEU A 1 166 ? -4.628 0.297 -9.556 1.00 90.00 166 LEU A CA 1
ATOM 1309 C C . LEU A 1 166 ? -3.452 0.731 -10.451 1.00 90.00 166 LEU A C 1
ATOM 1311 O O . LEU A 1 166 ? -2.926 1.825 -10.276 1.00 90.00 166 LEU A O 1
ATOM 1315 N N . GLY A 1 167 ? -3.010 -0.128 -11.376 1.00 90.69 167 GLY A N 1
ATOM 1316 C CA . GLY A 1 167 ? -1.876 0.123 -12.264 1.00 90.69 167 GLY A CA 1
ATOM 1317 C C . GLY A 1 167 ? -0.664 -0.767 -11.984 1.00 90.69 167 GLY A C 1
ATOM 1318 O O . GLY A 1 167 ? -0.760 -1.804 -11.315 1.00 90.69 167 GLY A O 1
ATOM 1319 N N . TRP A 1 168 ? 0.476 -0.377 -12.555 1.00 92.06 168 TRP A N 1
ATOM 1320 C CA . TRP A 1 168 ? 1.741 -1.104 -12.458 1.00 92.06 168 TRP A CA 1
ATOM 1321 C C . TRP A 1 168 ? 2.512 -0.767 -11.178 1.00 92.06 168 TRP A C 1
ATOM 1323 O O . TRP A 1 168 ? 2.755 0.396 -10.860 1.00 92.06 168 TRP A O 1
ATOM 1333 N N . LEU A 1 169 ? 2.956 -1.811 -10.482 1.00 91.50 169 LEU A N 1
ATOM 1334 C CA . LEU A 1 169 ? 3.823 -1.760 -9.309 1.00 91.50 169 LEU A CA 1
ATOM 1335 C C . LEU A 1 169 ? 5.219 -2.263 -9.679 1.00 91.50 169 LEU A C 1
ATOM 1337 O O . LEU A 1 169 ? 5.348 -3.226 -10.433 1.00 91.50 169 LEU A O 1
ATOM 1341 N N . ILE A 1 170 ? 6.255 -1.644 -9.110 1.00 89.94 170 ILE A N 1
ATOM 1342 C CA . ILE A 1 170 ? 7.642 -2.112 -9.212 1.00 89.94 170 ILE A CA 1
ATOM 1343 C C . ILE A 1 170 ? 8.103 -2.594 -7.842 1.00 89.94 170 ILE A C 1
ATOM 1345 O O . ILE A 1 170 ? 8.148 -1.823 -6.884 1.00 89.94 170 ILE A O 1
ATOM 1349 N N . HIS A 1 171 ?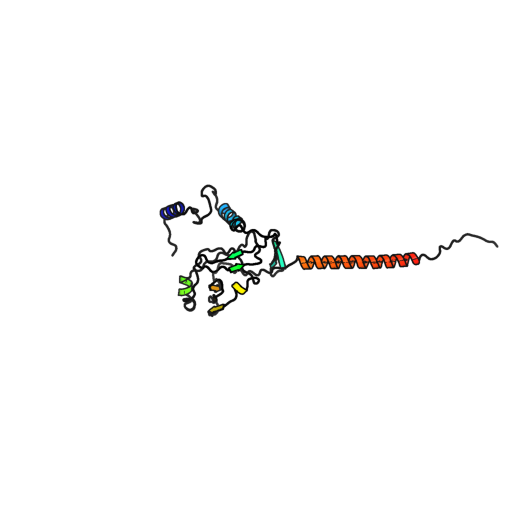 8.481 -3.865 -7.767 1.00 87.44 171 HIS A N 1
ATOM 1350 C CA . HIS A 1 171 ? 9.106 -4.477 -6.604 1.00 87.44 171 HIS A CA 1
ATOM 1351 C C . HIS A 1 171 ? 10.603 -4.548 -6.860 1.00 87.44 171 HIS A C 1
ATOM 1353 O O . HIS A 1 171 ? 11.033 -5.183 -7.817 1.00 87.44 171 HIS A O 1
ATOM 1359 N N . ALA A 1 172 ? 11.408 -3.896 -6.031 1.00 77.69 172 ALA A N 1
ATOM 1360 C CA . ALA A 1 172 ? 12.852 -3.907 -6.189 1.00 77.69 172 ALA A CA 1
ATOM 1361 C C . ALA A 1 172 ? 13.533 -3.954 -4.827 1.00 77.69 172 ALA A C 1
ATOM 1363 O O . ALA A 1 172 ? 13.103 -3.294 -3.880 1.00 77.69 172 ALA A O 1
ATOM 1364 N N . VAL A 1 173 ? 14.636 -4.691 -4.760 1.00 65.81 173 VAL A N 1
ATOM 1365 C CA . VAL A 1 173 ? 15.603 -4.561 -3.674 1.00 65.81 173 VAL A CA 1
ATOM 1366 C C . VAL A 1 173 ? 16.416 -3.292 -3.911 1.00 65.81 173 VAL A C 1
ATOM 1368 O O . VAL A 1 173 ? 17.102 -3.146 -4.925 1.00 65.81 173 VAL A O 1
ATOM 1371 N N . ASN A 1 174 ? 16.318 -2.337 -2.990 1.00 56.38 174 ASN A N 1
ATOM 1372 C CA . ASN A 1 174 ? 17.157 -1.149 -3.032 1.00 56.38 174 ASN A CA 1
ATOM 1373 C C . ASN A 1 174 ? 18.546 -1.510 -2.497 1.00 56.38 174 ASN A C 1
ATOM 1375 O O . ASN A 1 174 ? 18.783 -1.470 -1.297 1.00 56.38 174 ASN A O 1
ATOM 1379 N N . TYR A 1 175 ? 19.512 -1.758 -3.383 1.00 45.50 175 TYR A N 1
ATOM 1380 C CA . TYR A 1 175 ? 20.935 -1.816 -3.017 1.00 45.50 175 TYR A CA 1
ATOM 1381 C C . TYR A 1 175 ? 21.510 -0.421 -2.723 1.00 45.50 175 TYR A C 1
ATOM 1383 O O . TYR A 1 175 ? 22.603 -0.060 -3.165 1.00 45.50 175 TYR A O 1
ATOM 1391 N N . CYS A 1 176 ? 20.791 0.415 -1.979 1.00 42.94 176 CYS A N 1
ATOM 1392 C CA . CYS A 1 176 ? 21.399 1.603 -1.409 1.00 42.94 176 CYS A CA 1
ATOM 1393 C C . CYS A 1 176 ? 22.209 1.153 -0.194 1.00 42.94 176 CYS A C 1
ATOM 1395 O O . CYS A 1 176 ? 21.647 0.955 0.877 1.00 42.94 176 CYS A O 1
ATOM 1397 N N . ARG A 1 177 ? 23.539 1.061 -0.350 1.00 40.84 177 ARG A N 1
ATOM 1398 C CA . ARG A 1 177 ? 24.550 0.717 0.681 1.00 40.84 177 ARG A CA 1
ATOM 1399 C C . ARG A 1 177 ? 24.490 1.545 1.991 1.00 40.84 177 ARG A C 1
ATOM 1401 O O . ARG A 1 177 ? 25.385 1.421 2.816 1.00 40.84 177 ARG A O 1
ATOM 1408 N N . GLN A 1 178 ? 23.488 2.407 2.180 1.00 41.41 178 GLN A N 1
ATOM 1409 C CA . GLN A 1 178 ? 23.319 3.295 3.335 1.00 41.41 178 GLN A CA 1
ATOM 1410 C C . GLN A 1 178 ? 21.853 3.523 3.772 1.00 41.41 178 GLN A C 1
ATOM 1412 O O . GLN A 1 178 ? 21.614 4.395 4.604 1.00 41.41 178 GLN A O 1
ATOM 1417 N N . LYS A 1 179 ? 20.853 2.792 3.252 1.00 48.16 179 LYS A N 1
ATOM 1418 C CA . LYS A 1 179 ? 19.461 2.914 3.732 1.00 48.16 179 LYS A CA 1
ATOM 1419 C C . LYS A 1 179 ? 18.940 1.568 4.221 1.00 48.16 179 LYS A C 1
ATOM 1421 O O . LYS A 1 179 ? 19.039 0.579 3.515 1.00 48.16 179 LYS A O 1
ATOM 1426 N N . VAL A 1 180 ? 18.419 1.580 5.445 1.00 47.06 180 VAL A N 1
ATOM 1427 C CA . VAL A 1 180 ? 17.796 0.445 6.132 1.00 47.06 180 VAL A CA 1
ATOM 1428 C C . VAL A 1 180 ? 16.654 -0.103 5.275 1.00 47.06 180 VAL A C 1
ATOM 1430 O O . VAL A 1 180 ? 15.807 0.669 4.824 1.00 47.06 180 VAL A O 1
ATOM 1433 N N . ASP A 1 181 ? 16.631 -1.417 5.059 1.00 46.91 181 ASP A N 1
ATOM 1434 C CA . ASP A 1 181 ? 15.492 -2.099 4.448 1.00 46.91 181 ASP A CA 1
ATOM 1435 C C . ASP A 1 181 ? 14.310 -2.069 5.425 1.00 46.91 181 ASP A C 1
ATOM 1437 O O . ASP A 1 181 ? 14.384 -2.596 6.536 1.00 46.91 181 ASP A O 1
ATOM 1441 N N . TYR A 1 182 ? 13.211 -1.428 5.028 1.00 48.97 182 TYR A N 1
ATOM 1442 C CA . TYR A 1 182 ? 11.996 -1.377 5.837 1.00 48.97 182 TYR A CA 1
ATOM 1443 C C . TYR A 1 182 ? 11.037 -2.479 5.391 1.00 48.97 182 TYR A C 1
ATOM 1445 O O . TYR A 1 182 ? 10.472 -2.413 4.301 1.00 48.97 182 TYR A O 1
ATOM 1453 N N . THR A 1 183 ? 10.822 -3.473 6.251 1.00 44.94 183 THR A N 1
ATOM 1454 C CA . THR A 1 183 ? 9.725 -4.438 6.104 1.00 44.94 183 THR A CA 1
ATOM 1455 C C . THR A 1 183 ? 8.616 -4.060 7.077 1.00 44.94 183 THR A C 1
ATOM 1457 O O . THR A 1 183 ? 8.846 -4.004 8.283 1.00 44.94 183 THR A O 1
ATOM 1460 N N . PHE A 1 184 ? 7.412 -3.803 6.566 1.00 51.69 184 PHE A N 1
ATOM 1461 C CA . PHE A 1 184 ? 6.238 -3.513 7.388 1.00 51.69 184 PHE A CA 1
ATOM 1462 C C . PHE A 1 184 ? 5.303 -4.719 7.374 1.00 51.69 184 PHE A C 1
ATOM 1464 O O . PHE A 1 184 ? 4.793 -5.107 6.328 1.00 51.69 184 PHE A O 1
ATOM 1471 N N . THR A 1 185 ? 5.073 -5.320 8.538 1.00 51.75 185 THR A N 1
ATOM 1472 C CA . THR A 1 185 ? 3.994 -6.292 8.748 1.00 51.75 185 THR A CA 1
ATOM 1473 C C . THR A 1 185 ? 3.058 -5.704 9.786 1.00 51.75 185 THR A C 1
ATOM 1475 O O . THR A 1 185 ? 3.448 -5.540 10.939 1.00 51.75 185 THR A O 1
ATOM 1478 N N . ILE A 1 186 ? 1.850 -5.346 9.362 1.00 56.69 186 ILE A N 1
ATOM 1479 C CA . ILE A 1 186 ? 0.811 -4.780 10.222 1.00 56.69 186 ILE A CA 1
ATOM 1480 C C . ILE A 1 186 ? -0.279 -5.835 10.342 1.00 56.69 186 ILE A C 1
ATOM 1482 O O . ILE A 1 186 ? -0.915 -6.182 9.348 1.00 56.69 186 ILE A O 1
ATOM 1486 N N . VAL A 1 187 ? -0.478 -6.347 11.553 1.00 60.81 187 VAL A N 1
ATOM 1487 C CA . VAL A 1 187 ? -1.596 -7.238 11.864 1.00 60.81 187 VAL A CA 1
ATOM 1488 C C . VAL A 1 187 ? -2.616 -6.443 12.663 1.00 60.81 187 VAL A C 1
ATOM 1490 O O . VAL A 1 187 ? -2.291 -5.891 13.717 1.00 60.81 187 VAL A O 1
ATOM 1493 N N . ASN A 1 188 ? -3.844 -6.378 12.152 1.00 61.41 188 ASN A N 1
ATOM 1494 C CA . ASN A 1 188 ? -4.976 -5.902 12.934 1.00 61.41 188 ASN A CA 1
ATOM 1495 C C . ASN A 1 188 ? -5.350 -6.999 13.938 1.00 61.41 188 ASN A C 1
ATOM 1497 O O . ASN A 1 188 ? -5.782 -8.081 13.540 1.00 61.41 188 ASN A O 1
ATOM 1501 N N . ALA A 1 189 ? -5.140 -6.733 15.225 1.00 58.81 189 ALA A N 1
ATOM 1502 C CA . ALA A 1 189 ? -5.475 -7.657 16.297 1.00 58.81 189 ALA A CA 1
ATOM 1503 C C . ALA A 1 189 ? -6.681 -7.109 17.062 1.00 58.81 189 ALA A C 1
ATOM 1505 O O . ALA A 1 189 ? -6.560 -6.157 17.837 1.00 58.81 189 ALA A O 1
ATOM 1506 N N . ASN A 1 190 ? -7.852 -7.719 16.875 1.00 56.34 190 ASN A N 1
ATOM 1507 C CA . ASN A 1 190 ? -9.050 -7.310 17.596 1.00 56.34 190 ASN A CA 1
ATOM 1508 C C . ASN A 1 190 ? -8.983 -7.789 19.062 1.00 56.34 190 ASN A C 1
ATOM 1510 O O . ASN A 1 190 ? -9.428 -8.882 19.405 1.00 56.34 190 ASN A O 1
ATOM 1514 N N . LYS A 1 191 ? -8.372 -6.986 19.944 1.00 53.78 191 LYS A N 1
ATOM 1515 C CA . LYS A 1 191 ? -8.254 -7.305 21.382 1.00 53.78 191 LYS A CA 1
ATOM 1516 C C . LYS A 1 191 ? -9.600 -7.292 22.122 1.00 53.78 191 LYS A C 1
ATOM 1518 O O . LYS A 1 191 ? -9.722 -7.977 23.136 1.00 53.78 191 LYS A O 1
ATOM 1523 N N . GLN A 1 192 ? -10.598 -6.540 21.644 1.00 55.56 192 GLN A N 1
ATOM 1524 C CA . GLN A 1 192 ? -11.840 -6.310 22.397 1.00 55.56 192 GLN A CA 1
ATOM 1525 C C . GLN A 1 192 ? -12.684 -7.578 22.592 1.00 55.56 192 GLN A C 1
ATOM 1527 O O . GLN A 1 192 ? -13.239 -7.782 23.675 1.00 55.56 192 GLN A O 1
ATOM 1532 N N . GLU A 1 193 ? -12.756 -8.461 21.595 1.00 56.22 193 GLU A N 1
ATOM 1533 C CA . GLU A 1 193 ? -13.565 -9.683 21.708 1.00 56.22 193 GLU A CA 1
ATOM 1534 C C . GLU A 1 193 ? -12.993 -10.652 22.750 1.00 56.22 193 GLU A C 1
ATOM 1536 O O . GLU A 1 193 ? -13.727 -11.165 23.595 1.00 56.22 193 GLU A O 1
ATOM 1541 N N . HIS A 1 194 ? -11.671 -10.834 22.774 1.00 56.19 194 HIS A N 1
ATOM 1542 C CA . HIS A 1 194 ? -11.031 -11.761 23.707 1.00 56.19 194 HIS A CA 1
ATOM 1543 C C . HIS A 1 194 ? -11.096 -11.297 25.165 1.00 56.19 194 HIS A C 1
ATOM 1545 O O . HIS A 1 194 ? -11.304 -12.121 26.055 1.00 56.19 194 HIS A O 1
ATOM 1551 N N . GLU A 1 195 ? -10.931 -10.001 25.436 1.00 60.66 195 GLU A N 1
ATOM 1552 C CA . GLU A 1 195 ? -10.947 -9.495 26.812 1.00 60.66 195 GLU A CA 1
ATOM 1553 C C . GLU A 1 195 ? -12.363 -9.500 27.405 1.00 60.66 195 GLU A C 1
ATOM 1555 O O . GLU A 1 195 ? -12.545 -9.881 28.563 1.00 60.66 195 GLU A O 1
ATOM 1560 N N . SER A 1 196 ? -13.380 -9.169 26.598 1.00 69.44 196 SER A N 1
ATOM 1561 C CA . SER A 1 196 ? -14.785 -9.256 27.019 1.00 69.44 196 SER A CA 1
ATOM 1562 C C . SER A 1 196 ? -15.209 -10.697 27.317 1.00 69.44 196 SER A C 1
ATOM 1564 O O . SER A 1 196 ? -15.802 -10.948 28.368 1.00 69.44 196 SER A O 1
ATOM 1566 N N . LEU A 1 197 ? -14.825 -11.657 26.466 1.00 72.81 197 LEU A N 1
ATOM 1567 C CA . LEU A 1 197 ? -15.083 -13.077 26.690 1.00 72.81 197 LEU A CA 1
ATOM 1568 C C . LEU A 1 197 ? -14.348 -13.584 27.937 1.00 72.81 197 LEU A C 1
ATOM 1570 O O . LEU A 1 197 ? -14.943 -14.262 28.771 1.00 72.81 197 LEU A O 1
ATOM 1574 N N . HIS A 1 198 ? -13.075 -13.219 28.107 1.00 76.44 198 HIS A N 1
ATOM 1575 C CA . HIS A 1 198 ? -12.277 -13.595 29.278 1.00 76.44 198 HIS A CA 1
ATOM 1576 C C . HIS A 1 198 ? -12.875 -13.067 30.581 1.00 76.44 198 HIS A C 1
ATOM 1578 O O . HIS A 1 198 ? -12.941 -13.790 31.575 1.00 76.44 198 HIS A O 1
ATOM 1584 N N . ASN A 1 199 ? -13.346 -11.820 30.581 1.00 76.56 199 ASN A N 1
ATOM 1585 C CA . ASN A 1 199 ? -14.003 -11.226 31.739 1.00 76.56 199 ASN A CA 1
ATOM 1586 C C . ASN A 1 199 ? -15.350 -11.898 32.026 1.00 76.56 199 ASN A C 1
ATOM 1588 O O . ASN A 1 199 ? -15.633 -12.201 33.181 1.00 76.56 199 ASN A O 1
ATOM 1592 N N . LEU A 1 200 ? -16.136 -12.220 30.997 1.00 82.50 200 LEU A N 1
ATOM 1593 C CA . LEU A 1 200 ? -17.410 -12.925 31.154 1.00 82.50 200 LEU A CA 1
ATOM 1594 C C . LEU A 1 200 ? -17.216 -14.346 31.712 1.00 82.50 200 LEU A C 1
ATOM 1596 O O . LEU A 1 200 ? -17.928 -14.758 32.628 1.00 82.50 200 LEU A O 1
ATOM 1600 N N . VAL A 1 201 ? -16.197 -15.066 31.237 1.00 81.62 201 VAL A N 1
ATOM 1601 C CA . VAL A 1 201 ? -15.799 -16.381 31.763 1.00 81.62 201 VAL A CA 1
ATOM 1602 C C . VAL A 1 201 ? -15.301 -16.275 33.212 1.00 81.62 201 VAL A C 1
ATOM 1604 O O . VAL A 1 201 ? -15.682 -17.082 34.059 1.00 81.62 201 VAL A O 1
ATOM 1607 N N . LYS A 1 202 ? -14.498 -15.254 33.541 1.00 80.44 202 LYS A N 1
ATOM 1608 C CA . LYS A 1 202 ? -14.057 -14.994 34.923 1.00 80.44 202 LYS A CA 1
ATOM 1609 C C . LYS A 1 202 ? -15.225 -14.723 35.867 1.00 80.44 202 LYS A C 1
ATOM 1611 O O . LYS A 1 202 ? -15.239 -15.265 36.970 1.00 80.44 202 LYS A O 1
ATOM 1616 N N . GLU A 1 203 ? -16.179 -13.890 35.461 1.00 80.88 203 GLU A N 1
ATOM 1617 C CA . GLU A 1 203 ? -17.369 -13.595 36.265 1.00 80.88 203 GLU A CA 1
ATOM 1618 C C . GLU A 1 203 ? -18.234 -14.846 36.462 1.00 80.88 203 GLU A C 1
ATOM 1620 O O . GLU A 1 203 ? -18.686 -15.109 37.577 1.00 80.88 203 GLU A O 1
ATOM 1625 N N . HIS A 1 204 ? -18.375 -15.690 35.434 1.00 79.50 204 HIS A N 1
ATOM 1626 C CA . HIS A 1 204 ? -19.062 -16.975 35.565 1.00 79.50 204 HIS A CA 1
ATOM 1627 C C . HIS A 1 204 ? -18.421 -17.877 36.637 1.00 79.50 204 HIS A C 1
ATOM 1629 O O . HIS A 1 204 ? -19.119 -18.370 37.525 1.00 79.50 204 HIS A O 1
ATOM 1635 N N . PHE A 1 205 ? -17.091 -18.030 36.627 1.00 79.25 205 PHE A N 1
ATOM 1636 C CA . PHE A 1 205 ? -16.391 -18.833 37.637 1.00 79.25 205 PHE A CA 1
ATOM 1637 C C . PHE A 1 205 ? -16.522 -18.268 39.058 1.00 79.25 205 PHE A C 1
ATOM 1639 O O . PHE A 1 205 ? -16.650 -19.035 40.018 1.00 79.25 205 PHE A O 1
ATOM 1646 N N . LYS A 1 206 ? -16.536 -16.936 39.216 1.00 75.50 206 LYS A N 1
ATOM 1647 C CA . LYS A 1 206 ? -16.801 -16.302 40.519 1.00 75.50 206 LYS A CA 1
ATOM 1648 C C . LYS A 1 206 ? -18.193 -16.671 41.036 1.00 75.50 206 LYS A C 1
ATOM 1650 O O . LYS A 1 206 ? -18.317 -17.080 42.189 1.00 75.50 206 LYS A O 1
ATOM 1655 N N . ILE A 1 207 ? -19.221 -16.601 40.192 1.00 77.31 207 ILE A N 1
ATOM 1656 C CA . ILE A 1 207 ? -20.603 -16.942 40.565 1.00 77.31 207 ILE A CA 1
ATOM 1657 C C . ILE A 1 207 ? -20.720 -18.422 40.967 1.00 77.31 207 ILE A C 1
ATOM 1659 O O . ILE A 1 207 ? -21.306 -18.740 42.004 1.00 77.31 207 ILE A O 1
ATOM 1663 N N . GLU A 1 208 ? -20.106 -19.330 40.207 1.00 70.00 208 GLU A N 1
ATOM 1664 C CA . GLU A 1 208 ? -20.113 -20.765 40.517 1.00 70.00 208 GLU A CA 1
ATOM 1665 C C . GLU A 1 208 ? -19.416 -21.071 41.858 1.00 70.00 208 GLU A C 1
ATOM 1667 O O . GLU A 1 208 ? -19.879 -21.897 42.651 1.00 70.00 208 GLU A O 1
ATOM 1672 N N . SER A 1 209 ? -18.317 -20.368 42.158 1.00 70.06 209 SER A N 1
ATOM 1673 C CA . SER A 1 209 ? -17.600 -20.511 43.431 1.00 70.06 209 SER A CA 1
ATOM 1674 C C . SER A 1 209 ? -18.428 -20.058 44.644 1.00 70.06 209 SER A C 1
ATOM 1676 O O . SER A 1 209 ? -18.405 -20.719 45.686 1.00 70.06 209 SER A O 1
ATOM 1678 N N . LEU A 1 210 ? -19.238 -19.003 44.495 1.00 71.88 210 LEU A N 1
ATOM 1679 C CA . LEU A 1 210 ? -20.165 -18.538 45.532 1.00 71.88 210 LEU A CA 1
ATOM 1680 C C . LEU A 1 210 ? -21.292 -19.550 45.779 1.00 71.88 210 LEU A C 1
ATOM 1682 O O . LEU A 1 210 ? -21.622 -19.829 46.931 1.00 71.88 210 LEU A O 1
ATOM 1686 N N . GLY A 1 211 ? -21.833 -20.161 44.721 1.00 68.44 211 GLY A N 1
ATOM 1687 C CA . GLY A 1 211 ? -22.840 -21.222 44.836 1.00 68.44 211 GLY A CA 1
ATOM 1688 C C . GLY A 1 211 ? -22.345 -22.423 45.651 1.00 68.44 211 GLY A C 1
ATOM 1689 O O . GLY A 1 211 ? -23.062 -22.929 46.520 1.00 68.44 211 GLY A O 1
ATOM 1690 N N . ARG A 1 212 ? -21.083 -22.835 45.457 1.00 65.44 212 ARG A N 1
ATOM 1691 C CA . ARG A 1 212 ? -20.450 -23.893 46.268 1.00 65.44 212 ARG A CA 1
ATOM 1692 C C . ARG A 1 212 ? -20.282 -23.487 47.732 1.00 65.44 212 ARG A C 1
ATOM 1694 O O . ARG A 1 212 ? -20.604 -24.282 48.613 1.00 65.44 212 ARG A O 1
ATOM 1701 N N . LEU A 1 213 ? -19.842 -22.255 47.997 1.00 68.00 213 LEU A N 1
ATOM 1702 C CA . LEU A 1 213 ? -19.693 -21.729 49.360 1.00 68.00 213 LEU A CA 1
ATOM 1703 C C . LEU A 1 213 ? -21.031 -21.665 50.104 1.00 68.00 213 LEU A C 1
ATOM 1705 O O . LEU A 1 213 ? -21.104 -22.088 51.254 1.00 68.00 213 LEU A O 1
ATOM 1709 N N . ILE A 1 214 ? -22.105 -21.212 49.452 1.00 70.19 214 ILE A N 1
ATOM 1710 C CA . ILE A 1 214 ? -23.452 -21.166 50.045 1.00 70.19 214 ILE A CA 1
ATOM 1711 C C . ILE A 1 214 ? -23.959 -22.579 50.351 1.00 70.19 214 ILE A C 1
ATOM 1713 O O . ILE A 1 214 ? -24.526 -22.821 51.420 1.00 70.19 214 ILE A O 1
ATOM 1717 N N . THR A 1 215 ? -23.714 -23.531 49.450 1.00 66.19 215 THR A N 1
ATOM 1718 C CA . THR A 1 215 ? -24.095 -24.936 49.647 1.00 66.19 215 THR A CA 1
ATOM 1719 C C . THR A 1 215 ? -23.328 -25.556 50.820 1.00 66.19 215 THR A C 1
ATOM 1721 O O . THR A 1 215 ? -23.927 -26.208 51.675 1.00 66.19 215 THR A O 1
ATOM 1724 N N . MET A 1 216 ? -22.022 -25.289 50.924 1.00 67.06 216 MET A N 1
ATOM 1725 C CA . MET A 1 216 ? -21.186 -25.733 52.045 1.00 67.06 216 MET A CA 1
ATOM 1726 C C . MET A 1 216 ? -21.583 -25.080 53.373 1.00 67.06 216 MET A C 1
ATOM 1728 O O . MET A 1 216 ? -21.697 -25.778 54.376 1.00 67.06 216 MET A O 1
ATOM 1732 N N . LEU A 1 217 ? -21.859 -23.773 53.393 1.00 65.25 217 LEU A N 1
ATOM 1733 C CA . LEU A 1 217 ? -22.318 -23.064 54.593 1.00 65.25 217 LEU A CA 1
ATOM 1734 C C . LEU A 1 217 ? -23.674 -23.590 55.072 1.00 65.25 217 LEU A C 1
ATOM 1736 O O . LEU A 1 217 ? -23.864 -23.804 56.268 1.00 65.25 217 LEU A O 1
ATOM 1740 N N . SER A 1 218 ? -24.588 -23.872 54.144 1.00 68.88 218 SER A N 1
ATOM 1741 C CA . SER A 1 218 ? -25.891 -24.470 54.452 1.00 68.88 218 SER A CA 1
ATOM 1742 C C . SER A 1 218 ? -25.744 -25.887 55.020 1.00 68.88 218 SER A C 1
ATOM 1744 O O . SER A 1 218 ? -26.471 -26.267 55.939 1.00 68.88 218 SER A O 1
ATOM 1746 N N . ALA A 1 219 ? -24.784 -26.670 54.516 1.00 67.88 219 ALA A N 1
ATOM 1747 C CA . ALA A 1 219 ? -24.458 -27.989 55.054 1.00 67.88 219 ALA A CA 1
ATOM 1748 C C . ALA A 1 219 ? -23.802 -27.905 56.447 1.00 67.88 219 ALA A C 1
ATOM 1750 O O . ALA A 1 219 ? -24.162 -28.671 57.338 1.00 67.88 219 ALA A O 1
ATOM 1751 N N . MET A 1 220 ? -22.910 -26.936 56.672 1.00 64.25 220 MET A N 1
ATOM 1752 C CA . MET A 1 220 ? -22.260 -26.695 57.968 1.00 64.25 220 MET A CA 1
ATOM 1753 C C . MET A 1 220 ? -23.234 -26.191 59.041 1.00 64.25 220 MET A C 1
ATOM 1755 O O . MET A 1 220 ? -23.132 -26.590 60.199 1.00 64.25 220 MET A O 1
ATOM 1759 N N . GLN A 1 221 ? -24.212 -25.355 58.678 1.00 65.31 221 GLN A N 1
ATOM 1760 C CA . GLN A 1 221 ? -25.252 -24.896 59.607 1.00 65.31 221 GLN A CA 1
ATOM 1761 C C . GLN A 1 221 ? -26.199 -26.026 60.029 1.00 65.31 221 GLN A C 1
ATOM 1763 O O . GLN A 1 221 ? -26.610 -26.066 61.187 1.00 65.31 221 GLN A O 1
ATOM 1768 N N . LYS A 1 222 ? -26.483 -26.984 59.136 1.00 62.81 222 LYS A N 1
ATOM 1769 C CA . LYS A 1 222 ? -27.242 -28.204 59.463 1.00 62.81 222 LYS A CA 1
ATOM 1770 C C . LYS A 1 222 ? -26.475 -29.179 60.368 1.00 62.81 222 LYS A C 1
ATOM 1772 O O . LYS A 1 222 ? -27.099 -30.036 60.981 1.00 62.81 222 LYS A O 1
ATOM 1777 N N . PHE A 1 223 ? -25.152 -29.034 60.480 1.00 56.41 223 PHE A N 1
ATOM 1778 C CA . PHE A 1 223 ? -24.284 -29.884 61.304 1.00 56.41 223 PHE A CA 1
ATOM 1779 C C . PHE A 1 223 ? -24.044 -29.368 62.734 1.00 56.41 223 PHE A C 1
ATOM 1781 O O . PHE A 1 223 ? -23.328 -30.020 63.495 1.00 56.41 223 PHE A O 1
ATOM 1788 N N . LYS A 1 224 ? -24.655 -28.246 63.155 1.00 56.62 224 LYS A N 1
ATOM 1789 C CA . LYS A 1 224 ? -24.695 -27.872 64.581 1.00 56.62 224 LYS A CA 1
ATOM 1790 C C . LYS A 1 224 ? -25.639 -28.820 65.337 1.00 56.62 224 LYS A C 1
ATOM 1792 O O . LYS A 1 224 ? -26.813 -28.523 65.531 1.00 56.62 224 LYS A O 1
ATOM 1797 N N . GLY A 1 225 ? -25.107 -29.986 65.710 1.00 58.84 225 GLY A N 1
ATOM 1798 C CA . GLY A 1 225 ? -25.733 -30.961 66.605 1.00 58.84 225 GLY A CA 1
ATOM 1799 C C . GLY A 1 225 ? -25.962 -30.411 68.024 1.00 58.84 225 GLY A C 1
ATOM 1800 O O . GLY A 1 225 ? -25.465 -29.333 68.357 1.00 58.84 225 GLY A O 1
ATOM 1801 N N . PRO A 1 226 ? -26.746 -31.124 68.854 1.00 45.56 226 PRO A N 1
ATOM 1802 C CA . PRO A 1 226 ? -27.379 -30.580 70.053 1.00 45.56 226 PRO A CA 1
ATOM 1803 C C . PRO A 1 226 ? -26.363 -30.116 71.100 1.00 45.56 226 PRO A C 1
ATOM 1805 O O . PRO A 1 226 ? -25.430 -30.833 71.456 1.00 45.56 226 PRO A O 1
ATOM 1808 N N . THR A 1 227 ? -26.591 -28.916 71.636 1.00 54.19 227 THR A N 1
ATOM 1809 C CA . THR A 1 227 ? -25.914 -28.391 72.824 1.00 54.19 227 THR A CA 1
ATOM 1810 C C . THR A 1 227 ? -26.197 -29.303 74.014 1.00 54.19 227 THR A C 1
ATOM 1812 O O . THR A 1 227 ? -27.328 -29.354 74.503 1.00 54.19 227 THR A O 1
ATOM 1815 N N . THR A 1 228 ? -25.182 -30.018 74.495 1.00 45.00 228 THR A N 1
ATOM 1816 C CA . THR A 1 228 ? -25.261 -30.755 75.757 1.00 45.00 228 THR A CA 1
ATOM 1817 C C . THR A 1 228 ? -25.338 -29.755 76.909 1.00 45.00 228 THR A C 1
ATOM 1819 O O . THR A 1 228 ? -24.333 -29.169 77.306 1.00 45.00 228 THR A O 1
ATOM 1822 N N . ASN A 1 229 ? -26.545 -29.545 77.433 1.00 47.19 229 ASN A N 1
ATOM 1823 C CA . ASN A 1 229 ? -26.756 -28.924 78.735 1.00 47.19 229 ASN A CA 1
ATOM 1824 C C . ASN A 1 229 ? -26.366 -29.944 79.813 1.00 47.19 229 ASN A C 1
ATOM 1826 O O . ASN A 1 229 ? -27.133 -30.862 80.092 1.00 47.19 229 ASN A O 1
ATOM 1830 N N . SER A 1 230 ? -25.197 -29.789 80.430 1.00 46.22 230 SER A N 1
ATOM 1831 C CA . SER A 1 230 ? -24.893 -30.441 81.705 1.00 46.22 230 SER A CA 1
ATOM 1832 C C . SER A 1 230 ? -25.317 -29.508 82.842 1.00 46.22 230 SER A C 1
ATOM 1834 O O . SER A 1 230 ? -24.576 -28.600 83.214 1.00 46.22 230 SER A O 1
ATOM 1836 N N . ARG A 1 231 ? -26.534 -29.709 83.359 1.00 45.34 231 ARG A N 1
ATOM 1837 C CA . ARG A 1 231 ? -26.950 -29.253 84.692 1.00 45.34 231 ARG A CA 1
ATOM 1838 C C . ARG A 1 231 ? -27.150 -30.485 85.573 1.00 45.34 231 ARG A C 1
ATOM 1840 O O . ARG A 1 231 ? -28.078 -31.244 85.333 1.00 45.34 231 ARG A O 1
ATOM 1847 N N . ASP A 1 232 ? -26.209 -30.634 86.499 1.00 52.34 232 ASP A N 1
ATOM 1848 C CA . ASP A 1 232 ? -26.278 -31.055 87.905 1.00 52.34 232 ASP A CA 1
ATOM 1849 C C . ASP A 1 232 ? -27.182 -32.196 88.410 1.00 52.34 232 ASP A C 1
ATOM 1851 O O . ASP A 1 232 ? -28.338 -32.352 88.028 1.00 52.34 232 ASP A O 1
ATOM 1855 N N . ALA A 1 233 ? -26.630 -32.817 89.469 1.00 44.44 233 ALA A N 1
ATOM 1856 C CA . ALA A 1 233 ? -27.229 -33.658 90.517 1.00 44.44 233 ALA A CA 1
ATOM 1857 C C . ALA A 1 233 ? -27.228 -35.178 90.204 1.00 44.44 233 ALA A C 1
ATOM 1859 O O . ALA A 1 233 ? -27.567 -35.594 89.106 1.00 44.44 233 ALA A O 1
ATOM 1860 N N . SER A 1 234 ? -26.806 -36.095 91.085 1.00 42.09 234 SER A N 1
ATOM 1861 C CA . SER A 1 234 ? -26.910 -36.119 92.550 1.00 42.09 234 SER A CA 1
ATOM 1862 C C . SER A 1 234 ? -26.004 -37.206 93.166 1.00 42.09 234 SER A C 1
ATOM 1864 O O . SER A 1 234 ? -25.843 -38.271 92.582 1.00 42.09 234 SER A O 1
ATOM 1866 N N . THR A 1 235 ? -25.515 -36.934 94.379 1.00 42.56 235 THR A N 1
ATOM 1867 C CA . THR A 1 235 ? -25.550 -37.809 95.574 1.00 42.56 235 THR A CA 1
ATOM 1868 C C . THR A 1 235 ? -25.141 -39.286 95.454 1.00 42.56 235 THR A C 1
ATOM 1870 O O . THR A 1 235 ? -25.914 -40.115 94.982 1.00 42.56 235 THR A O 1
ATOM 1873 N N . THR A 1 236 ? -24.020 -39.659 96.080 1.00 45.75 236 THR A N 1
ATOM 1874 C CA . THR A 1 236 ? -23.977 -40.532 97.281 1.00 45.75 236 THR A CA 1
ATOM 1875 C C . THR A 1 236 ? -22.599 -40.502 97.926 1.00 45.75 236 THR A C 1
ATOM 1877 O O . THR A 1 236 ? -21.608 -40.335 97.182 1.00 45.75 236 THR A O 1
#

Radius of gyration: 32.99 Å; chains: 1; bounding box: 52×76×119 Å

Sequence (236 aa):
MLIKLTSDERWKTVTNKRLCFNCLQRGCQLSKHSNWKECVDGCLKMEVQTLGLTGRLDPLNIQWTNSQTNSLNESLNVSSKIAENETSEVFELVNVHTMSNLNLPIQTVNVSNLRSTWTYLSNVDVKPLVGAKPHILIGQDNYHWIAPREIIESPPNAPVATKTKLGWLIHAVNYCRQKVDYTFTIVNANKQEHESLHNLVKEHFKIESLGRLITMLSAMQKFKGPTTNSRDASTT

Foldseek 3Di:
DPPPQDLVSLVVLCVVVVAASPPRHPDDDVPPDDDDVCVVVVVLQCLPVVVVFDFAQDWFWWADPVRDIDIRRRWGFTKDWDDDPPDPDIDIDGRFIDDSDPPADFDFDDPVCLCVVPVLCVPFPDDTGDRHDDDGDDDPVSCQQVPFDDWRDDDPQHWIWTQGNRGIDIDHDPPPVPDDDDDDDIDGDPPPVVVVVVVVVVVVVVVVVVVVVVVVVVVVVVPPDDDDDDDDDDDD